Protein AF-A0A976CCM4-F1 (afdb_monomer_lite)

Structure (mmCIF, N/CA/C/O backbone):
data_AF-A0A976CCM4-F1
#
_entry.id   AF-A0A976CCM4-F1
#
loop_
_atom_site.group_PDB
_atom_site.id
_atom_site.type_symbol
_atom_site.label_atom_id
_atom_site.label_alt_id
_atom_site.label_comp_id
_atom_site.label_asym_id
_atom_site.label_entity_id
_atom_site.label_seq_id
_atom_site.pdbx_PDB_ins_code
_atom_site.Cartn_x
_atom_site.Cartn_y
_atom_site.Cartn_z
_atom_site.occupancy
_atom_site.B_iso_or_equiv
_atom_site.auth_seq_id
_atom_site.auth_comp_id
_atom_site.auth_asym_id
_atom_site.auth_atom_id
_atom_site.pdbx_PDB_model_num
ATOM 1 N N . ASP A 1 1 ? -11.980 -22.682 5.772 1.00 84.25 1 ASP A N 1
ATOM 2 C CA . ASP A 1 1 ? -13.024 -21.884 5.095 1.00 84.25 1 ASP A CA 1
ATOM 3 C C . ASP A 1 1 ? -14.310 -21.771 5.911 1.00 84.25 1 ASP A C 1
ATOM 5 O O . ASP A 1 1 ? -15.312 -22.407 5.600 1.00 84.25 1 ASP A O 1
ATOM 9 N N . LEU A 1 2 ? -14.301 -20.935 6.952 1.00 93.75 2 LEU A N 1
ATOM 10 C CA . LEU A 1 2 ? -15.493 -20.607 7.744 1.00 93.75 2 LEU A CA 1
ATOM 11 C C . LEU A 1 2 ? -16.381 -19.592 7.009 1.00 93.75 2 LEU A C 1
ATOM 13 O O . LEU A 1 2 ? -15.879 -18.595 6.488 1.00 93.75 2 LEU A O 1
ATOM 17 N N . LYS A 1 3 ? -17.699 -19.821 6.985 1.00 96.69 3 LYS A N 1
ATOM 18 C CA . LYS A 1 3 ? -18.694 -18.874 6.431 1.00 96.69 3 LYS A CA 1
ATOM 19 C C . LYS A 1 3 ? -19.309 -17.968 7.499 1.00 96.69 3 LYS A C 1
ATOM 21 O O . LYS A 1 3 ? -19.705 -16.844 7.188 1.00 96.69 3 LYS A O 1
ATOM 26 N N . GLU A 1 4 ? -19.338 -18.446 8.735 1.00 96.56 4 GLU A N 1
ATOM 27 C CA . GLU A 1 4 ? -19.825 -17.756 9.925 1.00 96.56 4 GLU A CA 1
ATOM 28 C C . GLU A 1 4 ? -19.025 -18.202 11.153 1.00 96.56 4 GLU A C 1
ATOM 30 O O . GLU A 1 4 ? -18.287 -19.189 11.092 1.00 96.56 4 GLU A O 1
ATOM 35 N N . LEU A 1 5 ? -19.135 -17.439 12.240 1.00 96.62 5 LEU A N 1
ATOM 36 C CA . LEU A 1 5 ? -18.522 -17.781 13.519 1.00 96.62 5 LEU A CA 1
ATOM 37 C C . LEU A 1 5 ? -19.539 -18.507 14.411 1.00 96.62 5 LEU A C 1
ATOM 39 O O . LEU A 1 5 ? -20.693 -18.077 14.447 1.00 96.62 5 LEU A O 1
ATOM 43 N N . PRO A 1 6 ? -19.126 -19.565 15.131 1.00 95.00 6 PRO A N 1
ATOM 44 C CA . PRO A 1 6 ? -20.007 -20.301 16.034 1.00 95.00 6 PRO A CA 1
ATOM 45 C C . PRO A 1 6 ? -20.478 -19.425 17.203 1.00 95.00 6 PRO A C 1
ATOM 47 O O . PRO A 1 6 ? -19.701 -18.630 17.743 1.00 95.00 6 PRO A O 1
ATOM 50 N N . ILE A 1 7 ? -21.744 -19.584 17.601 1.00 95.31 7 ILE A N 1
ATOM 51 C CA . ILE A 1 7 ? -22.381 -18.813 18.684 1.00 95.31 7 ILE A CA 1
ATOM 52 C C . ILE A 1 7 ? -21.709 -19.065 20.039 1.00 95.31 7 ILE A C 1
ATOM 54 O O . ILE A 1 7 ? -21.666 -18.196 20.901 1.00 95.31 7 ILE A O 1
ATOM 58 N N . GLU A 1 8 ? -21.087 -20.229 20.207 1.00 96.44 8 GLU A N 1
ATOM 59 C CA . GLU A 1 8 ? -20.404 -20.657 21.423 1.00 96.44 8 GLU A CA 1
ATOM 60 C C . GLU A 1 8 ? -19.253 -19.724 21.836 1.00 96.44 8 GLU A C 1
ATOM 62 O O . GLU A 1 8 ? -18.898 -19.694 23.015 1.00 96.44 8 GLU A O 1
ATOM 67 N N . ILE A 1 9 ? -18.709 -18.922 20.907 1.00 96.31 9 ILE A N 1
ATOM 68 C CA . ILE A 1 9 ? -17.685 -17.901 21.196 1.00 96.31 9 ILE A CA 1
ATOM 69 C C . ILE A 1 9 ? -18.203 -16.841 22.181 1.00 96.31 9 ILE A C 1
ATOM 71 O O . ILE A 1 9 ? -17.404 -16.259 22.913 1.00 96.31 9 ILE A O 1
ATOM 75 N N . GLU A 1 10 ? -19.518 -16.621 22.271 1.00 95.25 10 GLU A N 1
ATOM 76 C CA . GLU A 1 10 ? -20.131 -15.725 23.264 1.00 95.25 10 GLU A CA 1
ATOM 77 C C . GLU A 1 10 ? -19.729 -16.094 24.706 1.00 95.25 10 GLU A C 1
ATOM 79 O O . GLU A 1 10 ? -19.561 -15.223 25.557 1.00 95.25 10 GLU A O 1
ATOM 84 N N . LYS A 1 11 ? -19.466 -17.381 24.977 1.00 96.12 11 LYS A N 1
ATOM 85 C CA . LYS A 1 11 ? -19.045 -17.867 26.302 1.00 96.12 11 LYS A CA 1
ATOM 86 C C . LYS A 1 11 ? -17.583 -17.549 26.626 1.00 96.12 11 LYS A C 1
ATOM 88 O O . LYS A 1 11 ? -17.166 -17.661 27.780 1.00 96.12 11 LYS A O 1
ATOM 93 N N . CYS A 1 12 ? -16.781 -17.143 25.643 1.00 96.44 12 CYS A N 1
ATOM 94 C CA . CYS A 1 12 ? -15.372 -16.802 25.820 1.00 96.44 12 CYS A CA 1
ATOM 95 C C . CYS A 1 12 ? -15.205 -15.378 26.382 1.00 96.44 12 CYS A C 1
ATOM 97 O O . CYS A 1 12 ? -14.535 -14.542 25.786 1.00 96.44 12 CYS A O 1
ATOM 99 N N . VAL A 1 13 ? -15.778 -15.090 27.553 1.00 94.50 13 VAL A N 1
ATOM 100 C CA . VAL A 1 13 ? -15.831 -13.740 28.161 1.00 94.50 13 VAL A CA 1
ATOM 101 C C . VAL A 1 13 ? -14.459 -13.084 28.396 1.00 94.50 13 VAL A C 1
ATOM 103 O O . VAL A 1 13 ? -14.338 -11.859 28.445 1.00 94.50 13 VAL A O 1
ATOM 106 N N . ASN A 1 14 ? -13.399 -13.891 28.490 1.00 96.50 14 ASN A N 1
ATOM 107 C CA . ASN A 1 14 ? -12.013 -13.439 28.646 1.00 96.50 14 ASN A CA 1
ATOM 108 C C . ASN A 1 14 ? -11.255 -13.311 27.313 1.00 96.50 14 ASN A C 1
ATOM 110 O O . ASN A 1 14 ? -10.047 -13.080 27.319 1.00 96.50 14 ASN A O 1
ATOM 114 N N . LEU A 1 15 ? -11.925 -13.481 26.167 1.00 97.56 15 LEU A N 1
ATOM 115 C CA . LEU A 1 15 ? -11.293 -13.415 24.853 1.00 97.56 15 LEU A CA 1
ATOM 116 C C . LEU A 1 15 ? -10.720 -12.016 24.606 1.00 97.56 15 LEU A C 1
ATOM 118 O O . LEU A 1 15 ? -11.440 -11.022 24.600 1.00 97.56 15 LEU A O 1
ATOM 122 N N . GLN A 1 16 ? -9.410 -11.955 24.367 1.00 98.00 16 GLN A N 1
ATOM 123 C CA . GLN A 1 16 ? -8.703 -10.703 24.077 1.00 98.00 16 GLN A CA 1
ATOM 124 C C . GLN A 1 16 ? -8.331 -10.549 22.604 1.00 98.00 16 GLN A C 1
ATOM 126 O O . GLN A 1 16 ? -8.202 -9.427 22.110 1.00 98.00 16 GLN A O 1
ATOM 131 N N . LYS A 1 17 ? -8.133 -11.670 21.904 1.00 98.38 17 LYS A N 1
ATOM 132 C CA . LYS A 1 17 ? -7.697 -11.700 20.509 1.00 98.38 17 LYS A CA 1
ATOM 133 C C . LYS A 1 17 ? -8.613 -12.613 19.708 1.00 98.38 17 LYS A C 1
ATOM 135 O O . LYS A 1 17 ? -8.683 -13.805 19.991 1.00 98.38 17 LYS A O 1
ATOM 140 N N . LEU A 1 18 ? -9.279 -12.057 18.705 1.00 97.88 18 LEU A N 1
ATOM 141 C CA . LEU A 1 18 ? -10.048 -12.807 17.720 1.00 97.88 18 LEU A CA 1
ATOM 142 C C . LEU A 1 18 ? -9.277 -12.801 16.399 1.00 97.88 18 LEU A C 1
ATOM 144 O O . LEU A 1 18 ? -9.140 -11.755 15.770 1.00 97.88 18 LEU A O 1
ATOM 148 N N . ILE A 1 19 ? -8.769 -13.963 15.989 1.00 97.75 19 ILE A N 1
ATOM 149 C CA . ILE A 1 19 ? -8.008 -14.135 14.746 1.00 97.75 19 ILE A CA 1
ATOM 150 C C . ILE A 1 19 ? -8.787 -15.086 13.845 1.00 97.75 19 ILE A C 1
ATOM 152 O O . ILE A 1 19 ? -8.903 -16.273 14.137 1.00 97.75 19 ILE A O 1
ATOM 156 N N . VAL A 1 20 ? -9.341 -14.554 12.758 1.00 96.88 20 VAL A N 1
ATOM 157 C CA . VAL A 1 20 ? -10.199 -15.290 11.815 1.00 96.88 20 VAL A CA 1
ATOM 158 C C . VAL A 1 20 ? -9.804 -15.013 10.359 1.00 96.88 20 VAL A C 1
ATOM 160 O O . VAL A 1 20 ? -10.637 -15.090 9.447 1.00 96.88 20 VAL A O 1
ATOM 163 N N . TYR A 1 21 ? -8.528 -14.686 10.130 1.00 94.38 21 TYR A N 1
ATOM 164 C CA . TYR A 1 21 ? -7.995 -14.372 8.806 1.00 94.38 21 TYR A CA 1
ATOM 165 C C . TYR A 1 21 ? -8.156 -15.540 7.817 1.00 94.38 21 TYR A C 1
ATOM 167 O O . TYR A 1 21 ? -8.133 -16.709 8.199 1.00 94.38 21 TYR A O 1
ATOM 175 N N . GLY A 1 22 ? -8.301 -15.227 6.528 1.00 94.69 22 GLY A N 1
ATOM 176 C CA . GLY A 1 22 ? -8.294 -16.223 5.453 1.00 94.69 22 GLY A CA 1
ATOM 177 C C . GLY A 1 22 ? -9.527 -17.125 5.406 1.00 94.69 22 GLY A C 1
ATOM 178 O O . GLY A 1 22 ? -9.409 -18.296 5.057 1.00 94.69 22 GLY A O 1
ATOM 179 N N . ASN A 1 23 ? -10.700 -16.598 5.756 1.00 97.19 23 ASN A N 1
ATOM 180 C CA . ASN A 1 23 ? -11.965 -17.329 5.729 1.00 97.19 23 ASN A CA 1
ATOM 181 C C . ASN A 1 23 ? -12.940 -16.741 4.688 1.00 97.19 23 ASN A C 1
ATOM 183 O O . ASN A 1 23 ? -12.584 -15.936 3.829 1.00 97.19 23 ASN A O 1
ATOM 187 N N . GLN A 1 24 ? -14.196 -17.185 4.719 1.00 97.56 24 GLN A N 1
ATOM 188 C CA . GLN A 1 24 ? -15.264 -16.738 3.821 1.00 97.56 24 GLN A CA 1
ATOM 189 C C . GLN A 1 24 ? -16.341 -15.936 4.571 1.00 97.56 24 GLN A C 1
ATOM 191 O O . GLN A 1 24 ? -17.494 -15.883 4.131 1.00 97.56 24 GLN A O 1
ATOM 196 N N . LEU A 1 25 ? -15.979 -15.305 5.695 1.00 98.19 25 LEU A N 1
ATOM 197 C CA . LEU A 1 25 ? -16.914 -14.582 6.554 1.00 98.19 25 LEU A CA 1
ATOM 198 C C . LEU A 1 25 ? -17.513 -13.393 5.805 1.00 98.19 25 LEU A C 1
ATOM 200 O O . LEU A 1 25 ? -16.797 -12.522 5.307 1.00 98.19 25 LEU A O 1
ATOM 204 N N . LYS A 1 26 ? -18.845 -13.340 5.737 1.00 97.62 26 LYS A N 1
ATOM 205 C CA . LYS A 1 26 ? -19.580 -12.211 5.134 1.00 97.62 26 LYS A CA 1
ATOM 206 C C . LYS A 1 26 ? -19.967 -11.148 6.159 1.00 97.62 26 LYS A C 1
ATOM 208 O O . LYS A 1 26 ? -20.187 -9.997 5.778 1.00 97.62 26 LYS A O 1
ATOM 213 N N . LYS A 1 27 ? -20.071 -11.540 7.430 1.00 97.12 27 LYS A N 1
ATOM 214 C CA . LYS A 1 27 ? -20.382 -10.695 8.586 1.00 97.12 27 LYS A CA 1
ATOM 215 C C . LYS A 1 27 ? -19.684 -11.264 9.822 1.00 97.12 27 LYS A C 1
ATOM 217 O O . LYS A 1 27 ? -19.435 -12.467 9.877 1.00 97.12 27 LYS A O 1
ATOM 222 N N . LEU A 1 28 ? -19.413 -10.404 10.796 1.00 97.56 28 LEU A N 1
ATOM 223 C CA . LEU A 1 28 ? -19.155 -10.825 12.170 1.00 97.56 28 LEU A CA 1
ATOM 224 C C . LEU A 1 28 ? -20.478 -10.806 12.948 1.00 97.56 28 LEU A C 1
ATOM 226 O O . LEU A 1 28 ? -21.309 -9.938 12.663 1.00 97.56 28 LEU A O 1
ATOM 230 N N . PRO A 1 29 ? -20.700 -11.736 13.886 1.00 96.06 29 PRO A N 1
ATOM 231 C CA . PRO A 1 29 ? -21.893 -11.723 14.715 1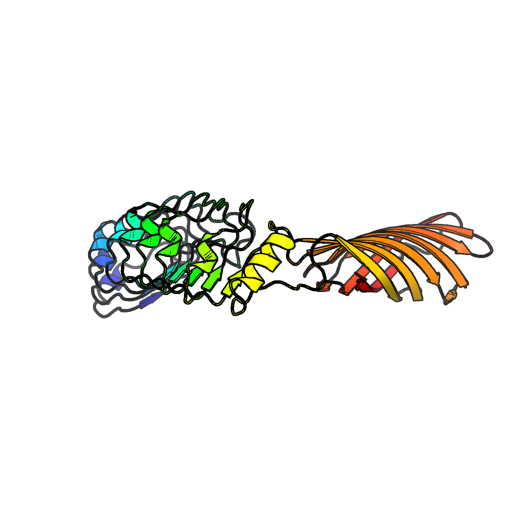.00 96.06 29 PRO A CA 1
ATOM 232 C C . PRO A 1 29 ? -21.834 -10.586 15.741 1.00 96.06 29 PRO A C 1
ATOM 234 O O . PRO A 1 29 ? -20.761 -10.199 16.210 1.00 96.06 29 PRO A O 1
ATOM 237 N N . ASP A 1 30 ? -22.995 -10.034 16.075 1.00 95.56 30 ASP A N 1
ATOM 238 C CA . ASP A 1 30 ? -23.124 -8.889 16.975 1.00 95.56 30 ASP A CA 1
ATOM 239 C C . ASP A 1 30 ? -22.810 -9.235 18.435 1.00 95.56 30 ASP A C 1
ATOM 241 O O . ASP A 1 30 ? -22.277 -8.372 19.129 1.00 95.56 30 ASP A O 1
ATOM 245 N N . PHE A 1 31 ? -23.011 -10.485 18.879 1.00 94.69 31 PHE A N 1
ATOM 246 C CA . PHE A 1 31 ? -22.667 -10.934 20.239 1.00 94.69 31 PHE A CA 1
ATOM 247 C C . PHE A 1 31 ? -21.202 -10.666 20.619 1.00 94.69 31 PHE A C 1
ATOM 249 O O . PHE A 1 31 ? -20.892 -10.500 21.797 1.00 94.69 31 PHE A O 1
ATOM 256 N N . LEU A 1 32 ? -20.289 -10.535 19.645 1.00 95.88 32 LEU A N 1
ATOM 257 C CA . LEU A 1 32 ? -18.895 -10.164 19.911 1.00 95.88 32 LEU A CA 1
ATOM 258 C C . LEU A 1 32 ? -18.774 -8.819 20.645 1.00 95.88 32 LEU A C 1
ATOM 260 O O . LEU A 1 32 ? -17.783 -8.604 21.337 1.00 95.88 32 LEU A O 1
ATOM 264 N N . CYS A 1 33 ? -19.782 -7.939 20.573 1.00 92.38 33 CYS A N 1
ATOM 265 C CA . CYS A 1 33 ? -19.815 -6.688 21.336 1.00 92.38 33 CYS A CA 1
ATOM 266 C C . CYS A 1 33 ? -19.901 -6.881 22.864 1.00 92.38 33 CYS A C 1
ATOM 268 O O . CYS A 1 33 ? -19.601 -5.947 23.620 1.00 92.38 33 CYS A O 1
ATOM 270 N N . GLN A 1 34 ? -20.311 -8.068 23.324 1.00 93.19 34 GLN A N 1
ATOM 271 C CA . GLN A 1 34 ? -20.355 -8.437 24.739 1.00 93.19 34 GLN A CA 1
ATOM 272 C C . GLN A 1 34 ? -18.979 -8.860 25.273 1.00 93.19 34 GLN A C 1
ATOM 274 O O . GLN A 1 34 ? -18.739 -8.789 26.477 1.00 93.19 34 GLN A O 1
ATOM 279 N N . LEU A 1 35 ? -18.043 -9.238 24.395 1.00 95.00 35 LEU A N 1
ATOM 280 C CA . LEU A 1 35 ? -16.689 -9.649 24.768 1.00 95.00 35 LEU A CA 1
ATOM 281 C C . LEU A 1 35 ? -15.815 -8.417 25.048 1.00 95.00 35 LEU A C 1
ATOM 283 O O . LEU A 1 35 ? -14.937 -8.049 24.268 1.00 95.00 35 LEU A O 1
ATOM 287 N N . LYS A 1 36 ? -16.066 -7.757 26.185 1.00 92.06 36 LYS A N 1
ATOM 288 C CA . LYS A 1 36 ? -15.450 -6.469 26.564 1.00 92.06 36 LYS A CA 1
ATOM 289 C C . LYS A 1 36 ? -13.924 -6.495 26.638 1.00 92.06 36 LYS A C 1
ATOM 291 O O . LYS A 1 36 ? -13.294 -5.454 26.498 1.00 92.06 36 LYS A O 1
ATOM 296 N N . ASN A 1 37 ? -13.327 -7.672 26.802 1.00 95.31 37 ASN A N 1
ATOM 297 C CA . ASN A 1 37 ? -11.879 -7.845 26.859 1.00 95.31 37 ASN A CA 1
ATOM 298 C C . ASN A 1 37 ? -11.190 -7.845 25.484 1.00 95.31 37 ASN A C 1
ATOM 300 O O . ASN A 1 37 ? -9.956 -7.871 25.443 1.00 95.31 37 ASN A O 1
ATOM 304 N N . LEU A 1 38 ? -11.940 -7.799 24.375 1.00 97.19 38 LEU A N 1
ATOM 305 C CA . LEU A 1 38 ? -11.373 -7.778 23.028 1.00 97.19 38 LEU A CA 1
ATOM 306 C C . LEU A 1 38 ? -10.496 -6.541 22.808 1.00 97.19 38 LEU A C 1
ATOM 308 O O . LEU A 1 38 ? -10.938 -5.398 22.896 1.00 97.19 38 LEU A O 1
ATOM 312 N N . ARG A 1 39 ? -9.235 -6.805 22.469 1.00 98.31 39 ARG A N 1
ATOM 313 C CA . ARG A 1 39 ? -8.196 -5.809 22.171 1.00 98.31 39 ARG A CA 1
ATOM 314 C C . ARG A 1 39 ? -7.692 -5.911 20.739 1.00 98.31 39 ARG A C 1
ATOM 316 O O . ARG A 1 39 ? -7.165 -4.935 20.212 1.00 98.31 39 ARG A O 1
ATOM 323 N N . PHE A 1 40 ? -7.849 -7.076 20.118 1.00 98.62 40 PHE A N 1
ATOM 324 C CA . PHE A 1 40 ? -7.299 -7.386 18.806 1.00 98.62 40 PHE A CA 1
ATOM 325 C C . PHE A 1 40 ? -8.318 -8.171 17.984 1.00 98.62 40 PHE A C 1
ATOM 327 O O . PHE A 1 40 ? -8.768 -9.237 18.412 1.00 98.62 40 PHE A O 1
ATOM 334 N N . ILE A 1 41 ? -8.654 -7.661 16.802 1.00 98.38 41 ILE A N 1
ATOM 335 C CA . ILE A 1 41 ? -9.500 -8.348 15.825 1.00 98.38 41 ILE A CA 1
ATOM 336 C C . ILE A 1 41 ? -8.758 -8.382 14.489 1.00 98.38 41 ILE A C 1
ATOM 338 O O . ILE A 1 41 ? -8.480 -7.337 13.905 1.00 98.38 41 ILE A O 1
ATOM 342 N N . ASP A 1 42 ? -8.472 -9.583 13.994 1.00 98.44 42 ASP A N 1
ATOM 343 C CA . ASP A 1 42 ? -7.921 -9.811 12.659 1.00 98.44 42 ASP A CA 1
ATOM 344 C C . ASP A 1 42 ? -8.918 -10.603 11.810 1.00 98.44 42 ASP A C 1
ATOM 346 O O . ASP A 1 42 ? -9.229 -11.768 12.071 1.00 98.44 42 ASP A O 1
ATOM 350 N N . THR A 1 43 ? -9.424 -9.927 10.783 1.00 97.69 43 THR A N 1
ATOM 351 C CA . THR A 1 43 ? -10.365 -10.446 9.789 1.00 97.69 43 THR A CA 1
ATOM 352 C C . THR A 1 43 ? -9.798 -10.370 8.377 1.00 97.69 43 THR A C 1
ATOM 354 O O . THR A 1 43 ? -10.559 -10.421 7.403 1.00 97.69 43 THR A O 1
ATOM 357 N N . TYR A 1 44 ? -8.476 -10.248 8.244 1.00 95.88 44 TYR A N 1
ATOM 358 C CA . TYR A 1 44 ? -7.809 -10.143 6.958 1.00 95.88 44 TYR A CA 1
ATOM 359 C C . TYR A 1 44 ? -8.256 -11.255 5.998 1.00 95.88 44 TYR A C 1
ATOM 361 O O . TYR A 1 44 ? -8.416 -12.410 6.393 1.00 95.88 44 TYR A O 1
ATOM 369 N N . ASN A 1 45 ? -8.439 -10.929 4.717 1.00 94.25 45 ASN A N 1
ATOM 370 C CA . ASN A 1 45 ? -8.782 -11.897 3.672 1.00 94.25 45 ASN A CA 1
ATOM 371 C C . ASN A 1 45 ? -10.096 -12.655 3.958 1.00 94.25 45 ASN A C 1
ATOM 373 O O . ASN A 1 45 ? -10.109 -13.876 4.105 1.00 94.25 45 ASN A O 1
ATOM 377 N N . ASN A 1 46 ? -11.194 -11.900 4.040 1.00 96.81 46 ASN A N 1
ATOM 378 C CA . ASN A 1 46 ? -12.565 -12.393 4.196 1.00 96.81 46 ASN A CA 1
ATOM 379 C C . ASN A 1 46 ? -13.502 -11.709 3.170 1.00 96.81 46 ASN A C 1
ATOM 381 O O . ASN A 1 46 ? -13.069 -11.180 2.144 1.00 96.81 46 ASN A O 1
ATOM 385 N N . GLN A 1 47 ? -14.820 -11.749 3.384 1.00 97.19 47 GLN A N 1
ATOM 386 C CA . GLN A 1 47 ? -15.827 -11.157 2.494 1.00 97.19 47 GLN A CA 1
ATOM 387 C C . GLN A 1 47 ? -16.679 -10.083 3.191 1.00 97.19 47 GLN A C 1
ATOM 389 O O . GLN A 1 47 ? -17.797 -9.801 2.741 1.00 97.19 47 GLN A O 1
ATOM 394 N N . LEU A 1 48 ? -16.161 -9.482 4.267 1.00 98.06 48 LEU A N 1
ATOM 395 C CA . LEU A 1 48 ? -16.870 -8.499 5.082 1.00 98.06 48 LEU A CA 1
ATOM 396 C C . LEU A 1 48 ? -17.184 -7.240 4.271 1.00 98.06 48 LEU A C 1
ATOM 398 O O . LEU A 1 48 ? -16.356 -6.733 3.513 1.00 98.06 48 LEU A O 1
ATOM 402 N N . LYS A 1 49 ? -18.404 -6.729 4.433 1.00 97.69 49 LYS A N 1
ATOM 403 C CA . LYS A 1 49 ? -18.849 -5.460 3.831 1.00 97.69 49 LYS A CA 1
ATOM 404 C C . LYS A 1 49 ? -19.052 -4.355 4.861 1.00 97.69 49 LYS A C 1
ATOM 406 O O . LYS A 1 49 ? -19.073 -3.192 4.469 1.00 97.69 49 LYS A O 1
ATOM 411 N N . ASP A 1 50 ? -19.228 -4.737 6.122 1.00 97.69 50 ASP A N 1
ATOM 412 C CA . ASP A 1 50 ? -19.504 -3.852 7.246 1.00 97.69 50 ASP A CA 1
ATOM 413 C C . ASP A 1 50 ? -19.148 -4.554 8.572 1.00 97.69 50 ASP A C 1
ATOM 415 O O . ASP A 1 50 ? -18.822 -5.747 8.569 1.00 97.69 50 ASP A O 1
ATOM 419 N N . LEU A 1 51 ? -19.254 -3.825 9.682 1.00 97.38 51 LEU A N 1
ATOM 420 C CA . LEU A 1 51 ? -19.238 -4.349 11.049 1.00 97.38 51 LEU A CA 1
ATOM 421 C C . LEU A 1 51 ? -20.612 -4.139 11.716 1.00 97.38 51 LEU A C 1
ATOM 423 O O . LEU A 1 51 ? -21.331 -3.212 11.341 1.00 97.38 51 LEU A O 1
ATOM 427 N N . PRO A 1 52 ? -21.003 -4.966 12.704 1.00 95.12 52 PRO A N 1
ATOM 428 C CA . PRO A 1 52 ? -22.221 -4.730 13.477 1.00 95.12 52 PRO A CA 1
ATOM 429 C C . PRO A 1 52 ? -22.170 -3.380 14.199 1.00 95.12 52 PRO A C 1
ATOM 431 O O . PRO A 1 52 ? -21.150 -3.034 14.794 1.00 95.12 52 PRO A O 1
ATOM 434 N N . VAL A 1 53 ? -23.276 -2.631 14.197 1.00 93.00 53 VAL A N 1
ATOM 435 C CA . VAL A 1 53 ? -23.343 -1.304 14.841 1.00 93.00 53 VAL A CA 1
ATOM 436 C C . VAL A 1 53 ? -23.043 -1.374 16.342 1.00 93.00 53 VAL A C 1
ATOM 438 O O . VAL A 1 53 ? -22.426 -0.470 16.895 1.00 93.00 53 VAL A O 1
ATOM 441 N N . GLN A 1 54 ? -23.384 -2.495 16.981 1.00 93.81 54 GLN A N 1
ATOM 442 C CA . GLN A 1 54 ? -23.156 -2.774 18.397 1.00 93.81 54 GLN A CA 1
ATOM 443 C C . GLN A 1 54 ? -21.668 -2.814 18.773 1.00 93.81 54 GLN A C 1
ATOM 445 O O . GLN A 1 54 ? -21.330 -2.711 19.955 1.00 93.81 54 GLN A O 1
ATOM 450 N N . PHE A 1 55 ? -20.760 -2.946 17.796 1.00 94.25 55 PHE A N 1
ATOM 451 C CA . PHE A 1 55 ? -19.324 -2.939 18.065 1.00 94.25 55 PHE A CA 1
ATOM 452 C C . PHE A 1 55 ? -18.855 -1.607 18.647 1.00 94.25 55 PHE A C 1
ATOM 454 O O . PHE A 1 55 ? -17.814 -1.603 19.288 1.00 94.25 55 PHE A O 1
ATOM 461 N N . SER A 1 56 ? -19.627 -0.516 18.548 1.00 85.12 56 SER A N 1
ATOM 462 C CA . SER A 1 56 ? -19.296 0.780 19.166 1.00 85.12 56 SER A CA 1
ATOM 463 C C . SER A 1 56 ? -18.943 0.668 20.654 1.00 85.12 56 SER A C 1
ATOM 465 O O . SER A 1 56 ? -18.232 1.517 21.176 1.00 85.12 56 SER A O 1
ATOM 467 N N . ASN A 1 57 ? -19.406 -0.397 21.316 1.00 81.31 57 ASN A N 1
ATOM 468 C CA . ASN A 1 57 ? -19.196 -0.678 22.733 1.00 81.31 57 ASN A CA 1
ATOM 469 C C . ASN A 1 57 ? -17.903 -1.469 23.043 1.00 81.31 57 ASN A C 1
ATOM 471 O O . ASN A 1 57 ? -17.726 -1.905 24.184 1.00 81.31 57 ASN A O 1
ATOM 475 N N . LEU A 1 58 ? -17.039 -1.736 22.054 1.00 92.38 58 LEU A N 1
ATOM 476 C CA . LEU A 1 58 ? -15.730 -2.382 22.233 1.00 92.38 58 LEU A CA 1
ATOM 477 C C . LEU A 1 58 ? -14.658 -1.342 22.582 1.00 92.38 58 LEU A C 1
ATOM 479 O O . LEU A 1 58 ? -13.754 -1.044 21.803 1.00 92.38 58 LEU A O 1
ATOM 483 N N . GLU A 1 59 ? -14.767 -0.782 23.781 1.00 88.31 59 GLU A N 1
ATOM 484 C CA . GLU A 1 59 ? -13.941 0.345 24.229 1.00 88.31 59 GLU A CA 1
ATOM 485 C C . GLU A 1 59 ? -12.450 0.004 24.355 1.00 88.31 59 GLU A C 1
ATOM 487 O O . GLU A 1 59 ? -11.604 0.889 24.247 1.00 88.31 59 GLU A O 1
ATOM 492 N N . HIS A 1 60 ? -12.103 -1.270 24.551 1.00 95.12 60 HIS A N 1
ATOM 493 C CA . HIS A 1 60 ? -10.722 -1.723 24.731 1.00 95.12 60 HIS A CA 1
ATOM 494 C C . HIS A 1 60 ? -10.027 -2.157 23.435 1.00 95.12 60 HIS A C 1
ATOM 496 O O . HIS A 1 60 ? -8.875 -2.593 23.492 1.00 95.12 60 HIS A O 1
ATOM 502 N N . LEU A 1 61 ? -10.685 -2.034 22.277 1.00 97.94 61 LEU A N 1
ATOM 503 C CA . LEU A 1 61 ? -10.099 -2.438 21.004 1.00 97.94 61 LEU A CA 1
ATOM 504 C C . LEU A 1 61 ? -8.911 -1.533 20.642 1.00 97.94 61 LEU A C 1
ATOM 506 O O . LEU A 1 61 ? -9.052 -0.315 20.541 1.00 97.94 61 LEU A O 1
ATOM 510 N N . LEU A 1 62 ? -7.743 -2.145 20.440 1.00 98.56 62 LEU A N 1
ATOM 511 C CA . LEU A 1 62 ? -6.488 -1.470 20.090 1.00 98.56 62 LEU A CA 1
ATOM 512 C C . LEU A 1 62 ? -6.104 -1.720 18.629 1.00 98.56 62 LEU A C 1
ATOM 514 O O . LEU A 1 62 ? -5.552 -0.842 17.973 1.00 98.56 62 LEU A O 1
ATOM 518 N N . TYR A 1 63 ? -6.410 -2.909 18.116 1.00 98.75 63 TYR A N 1
ATOM 519 C CA . TYR A 1 63 ? -5.993 -3.356 16.794 1.00 98.75 63 TYR A CA 1
ATOM 520 C C . TYR A 1 63 ? -7.170 -3.926 16.007 1.00 98.75 63 TYR A C 1
ATOM 522 O O . TYR A 1 63 ? -7.885 -4.807 16.499 1.00 98.75 63 TYR A O 1
ATOM 530 N N . LEU A 1 64 ? -7.325 -3.458 14.768 1.00 98.62 64 LEU A N 1
ATOM 531 C CA . LEU A 1 64 ? -8.322 -3.947 13.826 1.00 98.62 64 LEU A CA 1
ATOM 532 C C . LEU A 1 64 ? -7.721 -4.112 12.424 1.00 98.62 64 LEU A C 1
ATOM 534 O O . LEU A 1 64 ? -7.429 -3.120 11.752 1.00 98.62 64 LEU A O 1
ATOM 538 N N . ASP A 1 65 ? -7.619 -5.359 11.959 1.00 98.38 65 ASP A N 1
ATOM 539 C CA . ASP A 1 65 ? -7.324 -5.679 10.558 1.00 98.38 65 ASP A CA 1
ATOM 540 C C . ASP A 1 65 ? -8.594 -6.144 9.832 1.00 98.38 65 ASP A C 1
ATOM 542 O O . ASP A 1 65 ? -9.196 -7.172 10.153 1.00 98.38 65 ASP A O 1
ATOM 546 N N . MET A 1 66 ? -9.014 -5.354 8.843 1.00 97.44 66 MET A N 1
ATOM 547 C CA . MET A 1 66 ? -10.075 -5.666 7.882 1.00 97.44 66 MET A CA 1
ATOM 548 C C . MET A 1 66 ? -9.561 -5.602 6.438 1.00 97.44 66 MET A C 1
ATOM 550 O O . MET A 1 66 ? -10.321 -5.362 5.491 1.00 97.44 66 MET A O 1
ATOM 554 N N . GLY A 1 67 ? -8.263 -5.802 6.239 1.00 95.75 67 GLY A N 1
ATOM 555 C CA . GLY A 1 67 ? -7.620 -5.841 4.940 1.00 95.75 67 GLY A CA 1
ATOM 556 C C . GLY A 1 67 ? -8.174 -6.959 4.056 1.00 95.75 67 GLY A C 1
ATOM 557 O O . GLY A 1 67 ? -8.648 -7.990 4.530 1.00 95.75 67 GLY A O 1
ATOM 558 N N . ASN A 1 68 ? -8.132 -6.747 2.743 1.00 94.06 68 ASN A N 1
ATOM 559 C CA . ASN A 1 68 ? -8.616 -7.675 1.722 1.00 94.06 68 ASN A CA 1
ATOM 560 C C . ASN A 1 68 ? -10.029 -8.221 2.007 1.00 94.06 68 ASN A C 1
ATOM 562 O O . ASN A 1 68 ? -10.260 -9.427 2.068 1.00 94.06 68 ASN A O 1
ATOM 566 N N . ASN A 1 69 ? -10.969 -7.304 2.214 1.00 95.88 69 ASN A N 1
ATOM 567 C CA . ASN A 1 69 ? -12.391 -7.581 2.371 1.00 95.88 69 ASN A CA 1
ATOM 568 C C . ASN A 1 69 ? -13.179 -6.904 1.227 1.00 95.88 69 ASN A C 1
ATOM 570 O O . ASN A 1 69 ? -12.653 -6.625 0.146 1.00 95.88 69 ASN A O 1
ATOM 574 N N . ARG A 1 70 ? -14.479 -6.664 1.415 1.00 95.94 70 ARG A N 1
ATOM 575 C CA . ARG A 1 70 ? -15.380 -6.065 0.417 1.00 95.94 70 ARG A CA 1
ATOM 576 C C . ARG A 1 70 ? -15.924 -4.705 0.876 1.00 95.94 70 ARG A C 1
ATOM 578 O O . ARG A 1 70 ? -17.019 -4.315 0.458 1.00 95.94 70 ARG A O 1
ATOM 585 N N . LEU A 1 71 ? -15.167 -3.978 1.705 1.00 96.56 71 LEU A N 1
ATOM 586 C CA . LEU A 1 71 ? -15.548 -2.669 2.243 1.00 96.56 71 LEU A CA 1
ATOM 587 C C . LEU A 1 71 ? -15.598 -1.612 1.131 1.00 96.56 71 LEU A C 1
ATOM 589 O O . LEU A 1 71 ? -14.583 -1.239 0.547 1.00 96.56 71 LEU A O 1
ATOM 593 N N . LYS A 1 72 ? -16.797 -1.104 0.830 1.00 95.56 72 LYS A N 1
ATOM 594 C CA . LYS A 1 72 ? -16.984 0.013 -0.121 1.00 95.56 72 LYS A CA 1
ATOM 595 C C . LYS A 1 72 ? -16.810 1.385 0.542 1.00 95.56 72 LYS A C 1
ATOM 597 O O . LYS A 1 72 ? -16.489 2.356 -0.144 1.00 95.56 72 LYS A O 1
ATOM 602 N N . LYS A 1 73 ? -17.030 1.442 1.856 1.00 96.62 73 LYS A N 1
ATOM 603 C CA . LYS A 1 73 ? -16.800 2.572 2.762 1.00 96.62 73 LYS A CA 1
ATOM 604 C C . LYS A 1 73 ? -16.233 2.031 4.077 1.00 96.62 73 LYS A C 1
ATOM 606 O O . LYS A 1 73 ? -16.369 0.836 4.336 1.00 96.62 73 LYS A O 1
ATOM 611 N N . ILE A 1 74 ? -15.616 2.893 4.877 1.00 97.31 74 ILE A N 1
ATOM 612 C CA . ILE A 1 74 ? -15.223 2.555 6.248 1.00 97.31 74 ILE A CA 1
ATOM 613 C C . ILE A 1 74 ? -16.515 2.491 7.087 1.00 97.31 74 ILE A C 1
ATOM 615 O O . ILE A 1 74 ? -17.287 3.450 7.036 1.00 97.31 74 ILE A O 1
ATOM 619 N N . PRO A 1 75 ? -16.801 1.381 7.789 1.00 96.88 75 PRO A N 1
ATOM 620 C CA . PRO A 1 75 ? -17.922 1.287 8.725 1.00 96.88 75 PRO A CA 1
ATOM 621 C C . PRO A 1 75 ? -17.916 2.412 9.763 1.00 96.88 75 PRO A C 1
ATOM 623 O O . PRO A 1 75 ? -16.895 2.627 10.414 1.00 96.88 75 PRO A O 1
ATOM 626 N N . ASP A 1 76 ? -19.053 3.086 9.968 1.00 95.81 76 ASP A N 1
ATOM 627 C CA . ASP A 1 76 ? -19.149 4.221 10.904 1.00 95.81 76 ASP A CA 1
ATOM 628 C C . ASP A 1 76 ? -18.752 3.838 12.339 1.00 95.81 76 ASP A C 1
ATOM 630 O O . ASP A 1 76 ? -18.177 4.639 13.072 1.00 95.81 76 ASP A O 1
ATOM 634 N N . VAL A 1 77 ? -18.997 2.581 12.717 1.00 96.25 77 VAL A N 1
ATOM 635 C CA . VAL A 1 77 ? -18.649 2.043 14.034 1.00 96.25 77 VAL A CA 1
ATOM 636 C C . VAL A 1 77 ? -17.146 2.091 14.330 1.00 96.25 77 VAL A C 1
ATOM 638 O O . VAL A 1 77 ? -16.765 2.224 15.490 1.00 96.25 77 VAL A O 1
ATOM 641 N N . ILE A 1 78 ? -16.286 2.061 13.300 1.00 97.38 78 ILE A N 1
ATOM 642 C CA . ILE A 1 78 ? -14.830 2.112 13.483 1.00 97.38 78 ILE A CA 1
ATOM 643 C C . ILE A 1 78 ? -14.409 3.422 14.148 1.00 97.38 78 ILE A C 1
ATOM 645 O O . ILE A 1 78 ? -13.549 3.404 15.023 1.00 97.38 78 ILE A O 1
ATOM 649 N N . PHE A 1 79 ? -15.051 4.543 13.807 1.00 95.44 79 PHE A N 1
ATOM 650 C CA . PHE A 1 79 ? -14.746 5.865 14.376 1.00 95.44 79 PHE A CA 1
ATOM 651 C C . PHE A 1 79 ? -15.118 5.977 15.870 1.00 95.44 79 PHE A C 1
ATOM 653 O O . PHE A 1 79 ? -14.630 6.853 16.594 1.00 95.44 79 PHE A O 1
ATOM 660 N N . GLY A 1 80 ? -15.938 5.042 16.362 1.00 93.50 80 GLY A N 1
ATOM 661 C CA . GLY A 1 80 ? -16.268 4.882 17.775 1.00 93.50 80 GLY A CA 1
ATOM 662 C C . GLY A 1 80 ? -15.153 4.253 18.617 1.00 93.50 80 GLY A C 1
ATOM 663 O O . GLY A 1 80 ? -15.150 4.443 19.830 1.00 93.50 80 GLY A O 1
ATOM 664 N N . PHE A 1 81 ? -14.176 3.560 18.018 1.00 95.62 81 PHE A N 1
ATOM 665 C CA . PHE A 1 81 ? -13.099 2.886 18.753 1.00 95.62 81 PHE A CA 1
ATOM 666 C C . PHE A 1 81 ? -12.052 3.878 19.287 1.00 95.62 81 PHE A C 1
ATOM 668 O O . PHE A 1 81 ? -10.971 4.048 18.725 1.00 95.62 81 PHE A O 1
ATOM 675 N N . LYS A 1 82 ? -12.355 4.540 20.410 1.00 92.06 82 LYS A N 1
ATOM 676 C CA . LYS A 1 82 ? -11.534 5.636 20.965 1.00 92.06 82 LYS A CA 1
ATOM 677 C C . LYS A 1 82 ? -10.123 5.227 21.412 1.00 92.06 82 LYS A C 1
ATOM 679 O O . LYS A 1 82 ? -9.269 6.097 21.574 1.00 92.06 82 LYS A O 1
ATOM 684 N N . ASN A 1 83 ? -9.867 3.930 21.594 1.00 96.94 83 ASN A N 1
ATOM 685 C CA . ASN A 1 83 ? -8.551 3.393 21.950 1.00 96.94 83 ASN A CA 1
ATOM 686 C C . ASN A 1 83 ? -7.804 2.723 20.788 1.00 96.94 83 ASN A C 1
ATOM 688 O O . ASN A 1 83 ? -6.716 2.194 21.009 1.00 96.94 83 ASN A O 1
ATOM 692 N N . LEU A 1 84 ? -8.344 2.766 19.566 1.00 98.25 84 LEU A N 1
ATOM 693 C CA . LEU A 1 84 ? -7.728 2.114 18.418 1.00 98.25 84 LEU A CA 1
ATOM 694 C C . LEU A 1 84 ? -6.388 2.773 18.071 1.00 98.25 84 LEU A C 1
ATOM 696 O O . LEU A 1 84 ? -6.327 3.975 17.817 1.00 98.25 84 LEU A O 1
ATOM 700 N N . THR A 1 85 ? -5.331 1.966 18.039 1.00 98.75 85 THR A N 1
ATOM 701 C CA . THR A 1 85 ? -3.971 2.382 17.682 1.00 98.75 85 THR A CA 1
ATOM 702 C C . THR A 1 85 ? -3.569 1.886 16.295 1.00 98.75 85 THR A C 1
ATOM 704 O O . THR A 1 85 ? -2.803 2.563 15.619 1.00 98.75 85 THR A O 1
ATOM 707 N N . HIS A 1 86 ? -4.123 0.762 15.829 1.00 98.81 86 HIS A N 1
ATOM 708 C CA . HIS A 1 86 ? -3.796 0.174 14.526 1.00 98.81 86 HIS A CA 1
ATOM 709 C C . HIS A 1 86 ? -5.070 -0.116 13.732 1.00 98.81 86 HIS A C 1
ATOM 711 O O . HIS A 1 86 ? -5.939 -0.865 14.191 1.00 98.81 86 HIS A O 1
ATOM 717 N N . LEU A 1 87 ? -5.170 0.459 12.531 1.00 98.75 87 LEU A N 1
ATOM 718 C CA . LEU A 1 87 ? -6.308 0.267 11.632 1.00 98.75 87 LEU A CA 1
ATOM 719 C C . LEU A 1 87 ? -5.844 -0.108 10.230 1.00 98.75 87 LEU A C 1
ATOM 721 O O . LEU A 1 87 ? -5.311 0.721 9.483 1.00 98.75 87 LEU A O 1
ATOM 725 N N . PHE A 1 88 ? -6.098 -1.356 9.846 1.00 98.12 88 PHE A N 1
ATOM 726 C CA . PHE A 1 88 ? -5.693 -1.879 8.550 1.00 98.12 88 PHE A CA 1
ATOM 727 C C . PHE A 1 88 ? -6.910 -2.145 7.657 1.00 98.12 88 PHE A C 1
ATOM 729 O O . PHE A 1 88 ? -7.805 -2.924 7.971 1.00 98.12 88 PHE A O 1
ATOM 736 N N . LEU A 1 89 ? -6.943 -1.462 6.515 1.00 97.38 89 LEU A N 1
ATOM 737 C CA . LEU A 1 89 ? -8.041 -1.443 5.542 1.00 97.38 89 LEU A CA 1
ATOM 738 C C . LEU A 1 89 ? -7.552 -1.693 4.108 1.00 97.38 89 LEU A C 1
ATOM 740 O O . LEU A 1 89 ? -8.302 -1.506 3.141 1.00 97.38 89 LEU A O 1
ATOM 744 N N . TYR A 1 90 ? -6.287 -2.077 3.945 1.00 93.19 90 TYR A N 1
ATOM 745 C CA . TYR A 1 90 ? -5.649 -2.266 2.648 1.00 93.19 90 TYR A CA 1
ATOM 746 C C . TYR A 1 90 ? -6.388 -3.308 1.801 1.00 93.19 90 TYR A C 1
ATOM 748 O O . TYR A 1 90 ? -6.975 -4.253 2.315 1.00 93.19 90 TYR A O 1
ATOM 756 N N . GLY A 1 91 ? -6.384 -3.155 0.478 1.00 92.00 91 GLY A N 1
ATOM 757 C CA . GLY A 1 91 ? -6.964 -4.176 -0.400 1.00 92.00 91 GLY A CA 1
ATOM 758 C C . GLY A 1 91 ? -8.493 -4.269 -0.420 1.00 92.00 91 GLY A C 1
ATOM 759 O O . GLY A 1 91 ? -9.032 -5.268 -0.881 1.00 92.00 91 GLY A O 1
ATOM 760 N N . ASN A 1 92 ? -9.198 -3.244 0.048 1.00 94.88 92 ASN A N 1
ATOM 761 C CA . ASN A 1 92 ? -10.648 -3.128 -0.102 1.00 94.88 92 ASN A CA 1
ATOM 762 C C . ASN A 1 92 ? -11.016 -2.328 -1.371 1.00 94.88 92 ASN A C 1
ATOM 764 O O . ASN A 1 92 ? -10.145 -1.765 -2.033 1.00 94.88 92 ASN A O 1
ATOM 768 N N . PRO A 1 93 ? -12.295 -2.261 -1.774 1.00 94.19 93 PRO A N 1
ATOM 769 C CA . PRO A 1 93 ? -12.753 -1.359 -2.833 1.00 94.19 93 PRO A CA 1
ATOM 770 C C . PRO A 1 93 ? -13.112 0.056 -2.322 1.00 94.19 93 PRO A C 1
ATOM 772 O O . PRO A 1 93 ? -14.067 0.659 -2.827 1.00 94.19 93 PRO A O 1
ATOM 775 N N . LEU A 1 94 ? -12.370 0.613 -1.351 1.00 95.62 94 LEU A N 1
ATOM 776 C CA . LEU A 1 94 ? -12.641 1.957 -0.820 1.00 95.62 94 LEU A CA 1
ATOM 777 C C . LEU A 1 94 ? -12.377 3.025 -1.884 1.00 95.62 94 LEU A C 1
ATOM 779 O O . LEU A 1 94 ? -11.376 2.983 -2.601 1.00 95.62 94 LEU A O 1
ATOM 783 N N . LYS A 1 95 ? -13.272 4.011 -1.983 1.00 93.81 95 LYS A N 1
ATOM 784 C CA . LYS A 1 95 ? -13.125 5.145 -2.915 1.00 93.81 95 LYS A CA 1
ATOM 785 C C . LYS A 1 95 ? -12.616 6.417 -2.246 1.00 93.81 95 LYS A C 1
ATOM 787 O O . LYS A 1 95 ? -11.973 7.211 -2.922 1.00 93.81 95 LYS A O 1
ATOM 792 N N . ASN A 1 96 ? -12.906 6.595 -0.961 1.00 93.81 96 ASN A N 1
ATOM 793 C CA . ASN A 1 96 ? -12.552 7.758 -0.152 1.00 93.81 96 ASN A CA 1
ATOM 794 C C . ASN A 1 96 ? -12.302 7.300 1.295 1.00 93.81 96 ASN A C 1
ATOM 796 O O . ASN A 1 96 ? -12.760 6.220 1.678 1.00 93.81 96 ASN A O 1
ATOM 800 N N . ILE A 1 97 ? -11.627 8.136 2.081 1.00 96.44 97 ILE A N 1
ATOM 801 C CA . ILE A 1 97 ? -11.617 8.059 3.547 1.00 96.44 97 ILE A CA 1
ATOM 802 C C . ILE A 1 97 ? -12.567 9.145 4.059 1.00 96.44 97 ILE A C 1
ATOM 804 O O . ILE A 1 97 ? -12.563 10.251 3.522 1.00 96.44 97 ILE A O 1
ATOM 808 N N . ASP A 1 98 ? -13.407 8.800 5.032 1.00 96.19 98 ASP A N 1
ATOM 809 C CA . ASP A 1 98 ? -14.386 9.713 5.630 1.00 96.19 98 ASP A CA 1
ATOM 810 C C . ASP A 1 98 ? -13.705 10.751 6.541 1.00 96.19 98 ASP A C 1
ATOM 812 O O . ASP A 1 98 ? -12.690 10.445 7.169 1.00 96.19 98 ASP A O 1
ATOM 816 N N . GLU A 1 99 ? -14.277 11.953 6.658 1.00 97.81 99 GLU A N 1
ATOM 817 C CA . GLU A 1 99 ? -13.804 12.993 7.585 1.00 97.81 99 GLU A CA 1
ATOM 818 C C . GLU A 1 99 ? -13.828 12.511 9.047 1.00 97.81 99 GLU A C 1
ATOM 820 O O . GLU A 1 99 ? -13.014 12.953 9.855 1.00 97.81 99 GLU A O 1
ATOM 825 N N . LYS A 1 100 ? -14.664 11.533 9.403 1.00 97.94 100 LYS A N 1
ATOM 826 C CA . LYS A 1 100 ? -14.656 10.937 10.748 1.00 97.94 100 LYS A CA 1
ATOM 827 C C . LYS A 1 100 ? -13.365 10.199 11.109 1.00 97.94 100 LYS A C 1
ATOM 829 O O . LYS A 1 100 ? -13.164 9.886 12.280 1.00 97.94 100 LYS A O 1
ATOM 834 N N . ILE A 1 101 ? -12.447 9.950 10.163 1.00 98.25 101 ILE A N 1
ATOM 835 C CA . ILE A 1 101 ? -11.147 9.336 10.485 1.00 98.25 101 ILE A CA 1
ATOM 836 C C . ILE A 1 101 ? -10.405 10.124 11.573 1.00 98.25 101 ILE A C 1
ATOM 838 O O . ILE A 1 101 ? -9.790 9.515 12.442 1.00 98.25 101 ILE A O 1
ATOM 842 N N . GLY A 1 102 ? -10.547 11.455 11.590 1.00 97.69 102 GLY A N 1
ATOM 843 C CA . GLY A 1 102 ? -9.943 12.326 12.598 1.00 97.69 102 GLY A CA 1
ATOM 844 C C . GLY A 1 102 ? -10.428 12.082 14.031 1.00 97.69 102 GLY A C 1
ATOM 845 O O . GLY A 1 102 ? -9.803 12.582 14.963 1.00 97.69 102 GLY A O 1
ATOM 846 N N . GLU A 1 103 ? -11.498 11.310 14.250 1.00 97.31 103 GLU A N 1
ATOM 847 C CA . GLU A 1 103 ? -11.964 10.919 15.587 1.00 97.31 103 GLU A CA 1
ATOM 848 C C . GLU A 1 103 ? -11.056 9.888 16.277 1.00 97.31 103 GLU A C 1
ATOM 850 O O . GLU A 1 103 ? -11.096 9.763 17.504 1.00 97.31 103 GLU A O 1
ATOM 855 N N . LEU A 1 104 ? -10.220 9.167 15.522 1.00 97.62 104 LEU A N 1
ATOM 856 C CA . LEU A 1 104 ? -9.322 8.129 16.037 1.00 97.62 104 LEU A CA 1
ATOM 857 C C . LEU A 1 104 ? -8.045 8.738 16.637 1.00 97.62 104 LEU A C 1
ATOM 859 O O . LEU A 1 104 ? -6.941 8.541 16.142 1.00 97.62 104 LEU A O 1
ATOM 863 N N . LYS A 1 105 ? -8.189 9.504 17.724 1.00 97.38 105 LYS A N 1
ATOM 864 C CA . LYS A 1 105 ? -7.111 10.331 18.307 1.00 97.38 105 LYS A CA 1
ATOM 865 C C . LYS A 1 105 ? -5.871 9.561 18.772 1.00 97.38 105 LYS A C 1
ATOM 867 O O . LYS A 1 105 ? -4.819 10.172 18.914 1.00 97.38 105 LYS A O 1
ATOM 872 N N . LYS A 1 106 ? -5.990 8.253 19.017 1.00 98.38 106 LYS A N 1
ATOM 873 C CA . LYS A 1 106 ? -4.880 7.381 19.435 1.00 98.38 106 LYS A CA 1
ATOM 874 C C . LYS A 1 106 ? -4.277 6.562 18.291 1.00 98.38 106 LYS A C 1
ATOM 876 O O . LYS A 1 106 ? -3.422 5.724 18.554 1.00 98.38 106 LYS A O 1
ATOM 881 N N . LEU A 1 107 ? -4.721 6.773 17.050 1.00 98.75 107 LEU A N 1
ATOM 882 C CA . LEU A 1 107 ? -4.255 5.983 15.919 1.00 98.75 107 LEU A CA 1
ATOM 883 C C . LEU A 1 107 ? -2.773 6.258 15.653 1.00 98.75 107 LEU A C 1
ATOM 885 O O . LEU A 1 107 ? -2.390 7.390 15.371 1.00 98.75 107 LEU A O 1
ATOM 889 N N . GLU A 1 108 ? -1.965 5.209 15.730 1.00 98.81 108 GLU A N 1
ATOM 890 C CA . GLU A 1 108 ? -0.525 5.237 15.490 1.00 98.81 108 GLU A CA 1
ATOM 891 C C . GLU A 1 108 ? -0.179 4.720 14.090 1.00 98.81 108 GLU A C 1
ATOM 893 O O . GLU A 1 108 ? 0.754 5.224 13.466 1.00 98.81 108 GLU A O 1
ATOM 898 N N . GLU A 1 109 ? -0.960 3.773 13.565 1.00 98.75 109 GLU A N 1
ATOM 899 C CA . GLU A 1 109 ? -0.731 3.180 12.251 1.00 98.75 109 GLU A CA 1
ATOM 900 C C . GLU A 1 109 ? -2.024 3.051 11.437 1.00 98.75 109 GLU A C 1
ATOM 902 O O . GLU A 1 109 ? -3.022 2.466 11.875 1.00 98.75 109 GLU A O 1
ATOM 907 N N . LEU A 1 110 ? -1.980 3.565 10.204 1.00 98.56 110 LEU A N 1
ATOM 908 C CA . LEU A 1 110 ? -3.074 3.490 9.242 1.00 98.56 110 LEU A CA 1
ATOM 909 C C . LEU A 1 110 ? -2.595 2.887 7.920 1.00 98.56 110 LEU A C 1
ATOM 911 O O . LEU A 1 110 ? -1.753 3.461 7.225 1.00 98.56 110 LEU A O 1
ATOM 915 N N . ARG A 1 111 ? -3.199 1.763 7.516 1.00 97.06 111 ARG A N 1
ATOM 916 C CA . ARG A 1 111 ? -2.922 1.115 6.222 1.00 97.06 111 ARG A CA 1
ATOM 917 C C . ARG A 1 111 ? -4.154 1.112 5.330 1.00 97.06 111 ARG A C 1
ATOM 919 O O . ARG A 1 111 ? -5.119 0.406 5.596 1.00 97.06 111 ARG A O 1
ATOM 926 N N . VAL A 1 112 ? -4.115 1.862 4.233 1.00 95.69 112 VAL A N 1
ATOM 927 C CA . VAL A 1 112 ? -5.242 2.060 3.299 1.00 95.69 112 VAL A CA 1
ATOM 928 C C . VAL A 1 112 ? -4.861 1.826 1.837 1.00 95.69 112 VAL A C 1
ATOM 930 O O . VAL A 1 112 ? -5.671 2.065 0.944 1.00 95.69 112 VAL A O 1
ATOM 933 N N . GLY A 1 113 ? -3.648 1.354 1.565 1.00 88.06 113 GLY A N 1
ATOM 934 C CA . GLY A 1 113 ? -3.187 1.071 0.208 1.00 88.06 113 GLY A CA 1
ATOM 935 C C . GLY A 1 113 ? -3.751 -0.204 -0.418 1.00 88.06 113 GLY A C 1
ATOM 936 O O . GLY A 1 113 ? -4.765 -0.769 0.011 1.00 88.06 113 GLY A O 1
ATOM 937 N N . LYS A 1 114 ? -3.070 -0.691 -1.450 1.00 81.38 114 LYS A N 1
ATOM 938 C CA . LYS A 1 114 ? -3.225 -2.059 -1.949 1.00 81.38 114 LYS A CA 1
ATOM 939 C C . LYS A 1 114 ? -2.392 -3.011 -1.086 1.00 81.38 114 LYS A C 1
ATOM 941 O O . LYS A 1 114 ? -1.303 -2.672 -0.643 1.00 81.38 114 LYS A O 1
ATOM 946 N N . GLY A 1 115 ? -2.926 -4.199 -0.809 1.00 67.69 115 GLY A N 1
ATOM 947 C CA . GLY A 1 115 ? -2.181 -5.244 -0.104 1.00 67.69 115 GLY A CA 1
ATOM 948 C C . GLY A 1 115 ? -1.179 -5.946 -1.019 1.00 67.69 115 GLY A C 1
ATOM 949 O O . GLY A 1 115 ? -1.469 -6.152 -2.196 1.00 67.69 115 GLY A O 1
ATOM 950 N N . PHE A 1 116 ? -0.054 -6.396 -0.457 1.00 57.53 116 PHE A N 1
ATOM 951 C CA . PHE A 1 116 ? 1.048 -7.059 -1.175 1.00 57.53 116 PHE A CA 1
ATOM 952 C C . PHE A 1 116 ? 0.621 -8.298 -1.992 1.00 57.53 116 PHE A C 1
ATOM 954 O O . PHE A 1 116 ? 1.240 -8.633 -2.995 1.00 57.53 116 PHE A O 1
ATOM 961 N N . LYS A 1 117 ? -0.465 -8.976 -1.597 1.00 57.62 117 LYS A N 1
ATOM 962 C CA . LYS A 1 117 ? -0.943 -10.220 -2.230 1.00 57.62 117 LYS A CA 1
ATOM 963 C C . LYS A 1 117 ? -2.040 -10.014 -3.288 1.00 57.62 117 LYS A C 1
ATOM 965 O O . LYS A 1 117 ? -2.610 -10.984 -3.781 1.00 57.62 117 LYS A O 1
ATOM 970 N N . ILE A 1 118 ? -2.385 -8.772 -3.624 1.00 60.69 118 ILE A N 1
ATOM 971 C CA . ILE A 1 118 ? -3.532 -8.479 -4.492 1.00 60.69 118 ILE A CA 1
ATOM 972 C C . ILE A 1 118 ? -3.052 -8.220 -5.919 1.00 60.69 118 ILE A C 1
ATOM 974 O O . ILE A 1 118 ? -2.432 -7.201 -6.207 1.00 60.69 118 ILE A O 1
ATOM 978 N N . LEU A 1 119 ? -3.390 -9.120 -6.844 1.00 52.81 119 LEU A N 1
ATOM 979 C CA . LEU A 1 119 ? -3.090 -8.938 -8.268 1.00 52.81 119 LEU A CA 1
ATOM 980 C C . LEU A 1 119 ? -4.012 -7.871 -8.887 1.00 52.81 119 LEU A C 1
ATOM 982 O O . LEU A 1 119 ? -3.536 -6.887 -9.455 1.00 52.81 119 LEU A O 1
ATOM 986 N N . PHE A 1 120 ? -5.325 -7.985 -8.665 1.00 56.28 120 PHE A N 1
ATOM 987 C CA . PHE A 1 120 ? -6.349 -7.105 -9.238 1.00 56.28 120 PHE A CA 1
ATOM 988 C C . PHE A 1 120 ? -7.250 -6.500 -8.155 1.00 56.28 120 PHE A C 1
ATOM 990 O O . PHE A 1 120 ? -7.635 -7.177 -7.208 1.00 56.28 120 PHE A O 1
ATOM 997 N N . GLY A 1 121 ? -7.629 -5.228 -8.312 1.00 65.12 121 GLY A N 1
ATOM 998 C CA . GLY A 1 121 ? -8.421 -4.498 -7.313 1.00 65.12 121 GLY A CA 1
ATOM 999 C C . GLY A 1 121 ? -7.560 -3.720 -6.313 1.00 65.12 121 GLY A C 1
ATOM 1000 O O . GLY A 1 121 ? -6.371 -3.513 -6.544 1.00 65.12 121 GLY A O 1
ATOM 1001 N N . GLY A 1 122 ? -8.180 -3.224 -5.243 1.00 80.25 122 GLY A N 1
ATOM 1002 C CA . GLY A 1 122 ? -7.542 -2.367 -4.241 1.00 80.25 122 GLY A CA 1
ATOM 1003 C C . GLY A 1 122 ? -8.231 -1.013 -4.076 1.00 80.25 122 GLY A C 1
ATOM 1004 O O . GLY A 1 122 ? -9.141 -0.651 -4.836 1.00 80.25 122 GLY A O 1
ATOM 1005 N N . ASN A 1 123 ? -7.790 -0.277 -3.058 1.00 89.69 123 ASN A N 1
ATOM 1006 C CA . ASN A 1 123 ? -8.403 0.982 -2.666 1.00 89.69 123 ASN A CA 1
ATOM 1007 C C . ASN A 1 123 ? -8.136 2.044 -3.742 1.00 89.69 123 ASN A C 1
ATOM 1009 O O . ASN A 1 123 ? -7.003 2.337 -4.106 1.00 89.69 123 ASN A O 1
ATOM 1013 N N . ARG A 1 124 ? -9.197 2.660 -4.264 1.00 89.06 124 ARG A N 1
ATOM 1014 C CA . ARG A 1 124 ? -9.141 3.691 -5.315 1.00 89.06 124 ARG A CA 1
ATOM 1015 C C . ARG A 1 124 ? -9.251 5.097 -4.725 1.00 89.06 124 ARG A C 1
ATOM 1017 O O . ARG A 1 124 ? -9.889 5.963 -5.328 1.00 89.06 124 ARG A O 1
ATOM 1024 N N . ILE A 1 125 ? -8.651 5.299 -3.553 1.00 94.25 125 ILE A N 1
ATOM 1025 C CA . ILE A 1 125 ? -8.726 6.537 -2.774 1.00 94.25 125 ILE A CA 1
ATOM 1026 C C . ILE A 1 125 ? -8.088 7.674 -3.566 1.00 94.25 125 ILE A C 1
ATOM 1028 O O . ILE A 1 125 ? -6.919 7.587 -3.928 1.00 94.25 125 ILE A O 1
ATOM 1032 N N . LYS A 1 126 ? -8.863 8.721 -3.872 1.00 93.44 126 LYS A N 1
ATOM 1033 C CA . LYS A 1 126 ? -8.385 9.877 -4.658 1.00 93.44 126 LYS A CA 1
ATOM 1034 C C . LYS A 1 126 ? -7.854 11.027 -3.806 1.00 93.44 126 LYS A C 1
ATOM 1036 O O . LYS A 1 126 ? -7.062 11.833 -4.292 1.00 93.44 126 LYS A O 1
ATOM 1041 N N . LYS A 1 127 ? -8.352 11.137 -2.576 1.00 94.44 127 LYS A N 1
ATOM 1042 C CA . LYS A 1 127 ? -8.081 12.229 -1.641 1.00 94.44 127 LYS A CA 1
ATOM 1043 C C . LYS A 1 127 ? -8.084 11.677 -0.218 1.00 94.44 127 LYS A C 1
ATOM 1045 O O . LYS A 1 127 ? -8.886 10.789 0.078 1.00 94.44 127 LYS A O 1
ATOM 1050 N N . LEU A 1 128 ? -7.211 12.217 0.625 1.00 96.50 128 LEU A N 1
ATOM 1051 C CA . LEU A 1 128 ? -7.342 12.116 2.077 1.00 96.50 128 LEU A CA 1
ATOM 1052 C C . LEU A 1 128 ? -8.186 13.309 2.573 1.00 96.50 128 LEU A C 1
ATOM 1054 O O . LEU A 1 128 ? -8.077 14.384 1.973 1.00 96.50 128 LEU A O 1
ATOM 1058 N N . PRO A 1 129 ? -9.027 13.127 3.606 1.00 97.50 129 PRO A N 1
ATOM 1059 C CA . PRO A 1 129 ? -9.797 14.206 4.228 1.00 97.50 129 PRO A CA 1
ATOM 1060 C C . PRO A 1 129 ? -8.885 15.197 4.961 1.00 97.50 129 PRO A C 1
ATOM 1062 O O . PRO A 1 129 ? -7.781 14.831 5.367 1.00 97.50 129 PRO A O 1
ATOM 1065 N N . GLU A 1 130 ? -9.347 16.430 5.183 1.00 97.62 130 GLU A N 1
ATOM 1066 C CA . GLU A 1 130 ? -8.588 17.400 5.995 1.00 97.62 130 GLU A CA 1
ATOM 1067 C C . GLU A 1 130 ? -8.515 16.953 7.464 1.00 97.62 130 GLU A C 1
ATOM 1069 O O . GLU A 1 130 ? -7.532 17.232 8.148 1.00 97.62 130 GLU A O 1
ATOM 1074 N N . SER A 1 131 ? -9.475 16.172 7.960 1.00 98.31 131 SER A N 1
ATOM 1075 C CA . SER A 1 131 ? -9.394 15.612 9.310 1.00 98.31 131 SER A CA 1
ATOM 1076 C C . SER A 1 131 ? -8.229 14.639 9.539 1.00 98.31 131 SER A C 1
ATOM 1078 O O . SER A 1 131 ? -7.925 14.350 10.696 1.00 98.31 131 SER A O 1
ATOM 1080 N N . ILE A 1 132 ? -7.526 14.172 8.493 1.00 98.12 132 ILE A N 1
ATOM 1081 C CA . ILE A 1 132 ? -6.344 13.312 8.661 1.00 98.12 132 ILE A CA 1
ATOM 1082 C C . ILE A 1 132 ? -5.275 13.983 9.534 1.00 98.12 132 ILE A C 1
ATOM 1084 O O . ILE A 1 132 ? -4.650 13.305 10.339 1.00 98.12 132 ILE A O 1
ATOM 1088 N N . GLY A 1 133 ? -5.118 15.310 9.446 1.00 97.44 133 GLY A N 1
ATOM 1089 C CA . GLY A 1 133 ? -4.174 16.071 10.273 1.00 97.44 133 GLY A CA 1
ATOM 1090 C C . GLY A 1 133 ? -4.464 15.996 11.775 1.00 97.44 133 GLY A C 1
ATOM 1091 O O . GLY A 1 133 ? -3.568 16.188 12.591 1.00 97.44 133 GLY A O 1
ATOM 1092 N N . GLN A 1 134 ? -5.690 15.628 12.157 1.00 98.25 134 GLN A N 1
ATOM 1093 C CA . GLN A 1 134 ? -6.080 15.472 13.555 1.00 98.25 134 GLN A CA 1
ATOM 1094 C C . GLN A 1 134 ? -5.568 14.172 14.196 1.00 98.25 134 GLN A C 1
ATOM 1096 O O . GLN A 1 134 ? -5.730 13.994 15.405 1.00 98.25 134 GLN A O 1
ATOM 1101 N N . LEU A 1 135 ? -4.979 13.260 13.413 1.00 98.44 135 LEU A N 1
ATOM 1102 C CA . LEU A 1 135 ? -4.353 12.029 13.897 1.00 98.44 135 LEU A CA 1
ATOM 1103 C C . LEU A 1 135 ? -2.955 12.324 14.460 1.00 98.44 135 LEU A C 1
ATOM 1105 O O . LEU A 1 135 ? -1.941 11.872 13.938 1.00 98.44 135 LEU A O 1
ATOM 1109 N N . THR A 1 136 ? -2.880 13.120 15.524 1.00 97.00 136 THR A N 1
ATOM 1110 C CA . THR A 1 136 ? -1.610 13.641 16.061 1.00 97.00 136 THR A CA 1
ATOM 1111 C C . THR A 1 136 ? -0.674 12.563 16.617 1.00 97.00 136 THR A C 1
ATOM 1113 O O . THR A 1 136 ? 0.521 12.818 16.778 1.00 97.00 136 THR A O 1
ATOM 1116 N N . GLU A 1 137 ? -1.202 11.367 16.887 1.00 98.50 137 GLU A N 1
ATOM 1117 C CA . GLU A 1 137 ? -0.448 10.185 17.320 1.00 98.50 137 GLU A CA 1
ATOM 1118 C C . GLU A 1 137 ? 0.079 9.319 16.167 1.00 98.50 137 GLU A C 1
ATOM 1120 O O . GLU A 1 137 ? 0.871 8.410 16.414 1.00 98.50 137 GLU A O 1
ATOM 1125 N N . LEU A 1 138 ? -0.289 9.621 14.915 1.00 98.75 138 LEU A N 1
ATOM 1126 C CA . LEU A 1 138 ? 0.061 8.801 13.758 1.00 98.75 138 LEU A CA 1
ATOM 1127 C C . LEU A 1 138 ? 1.574 8.808 13.520 1.00 98.75 138 LEU A C 1
ATOM 1129 O O . LEU A 1 138 ? 2.179 9.858 13.292 1.00 98.75 138 LEU A O 1
ATOM 1133 N N . LYS A 1 139 ? 2.165 7.615 13.543 1.00 98.62 139 LYS A N 1
ATOM 1134 C CA . LYS A 1 139 ? 3.580 7.338 13.271 1.00 98.62 139 LYS A CA 1
ATOM 1135 C C . LYS A 1 139 ? 3.771 6.784 11.866 1.00 98.62 139 LYS A C 1
ATOM 1137 O O . LYS A 1 139 ? 4.760 7.114 11.213 1.00 98.62 139 LYS A O 1
ATOM 1142 N N . GLU A 1 140 ? 2.812 6.000 11.384 1.00 98.31 140 GLU A N 1
ATOM 1143 C CA . GLU A 1 140 ? 2.930 5.281 10.120 1.00 98.31 140 GLU A CA 1
ATOM 1144 C C . GLU A 1 140 ? 1.660 5.424 9.269 1.00 98.31 140 GLU A C 1
ATOM 1146 O O . GLU A 1 140 ? 0.544 5.118 9.701 1.00 98.31 140 GLU A O 1
ATOM 1151 N N . LEU A 1 141 ? 1.833 5.890 8.029 1.00 97.38 141 LEU A N 1
ATOM 1152 C CA . LEU A 1 141 ? 0.771 5.950 7.029 1.00 97.38 141 LEU A CA 1
ATOM 1153 C C . LEU A 1 141 ? 1.188 5.192 5.774 1.00 97.38 141 LEU A C 1
ATOM 1155 O O . LEU A 1 141 ? 2.103 5.606 5.060 1.00 97.38 141 LEU A O 1
ATOM 1159 N N . HIS A 1 142 ? 0.443 4.136 5.459 1.00 93.69 142 HIS A N 1
ATOM 1160 C CA . HIS A 1 142 ? 0.650 3.337 4.259 1.00 93.69 142 HIS A CA 1
ATOM 1161 C C . HIS A 1 142 ? -0.533 3.477 3.307 1.00 93.69 142 HIS A C 1
ATOM 1163 O O . HIS A 1 142 ? -1.622 2.945 3.547 1.00 93.69 142 HIS A O 1
ATOM 1169 N N . ALA A 1 143 ? -0.319 4.159 2.186 1.00 92.44 143 ALA A N 1
ATOM 1170 C CA . ALA A 1 143 ? -1.289 4.289 1.105 1.00 92.44 143 ALA A CA 1
ATOM 1171 C C . ALA A 1 143 ? -0.703 3.966 -0.291 1.00 92.44 143 ALA A C 1
ATOM 1173 O O . ALA A 1 143 ? -0.996 4.703 -1.244 1.00 92.44 143 ALA A O 1
ATOM 1174 N N . PRO A 1 144 ? 0.078 2.871 -0.449 1.00 86.19 144 PRO A N 1
ATOM 1175 C CA . PRO A 1 144 ? 0.582 2.452 -1.753 1.00 86.19 144 PRO A CA 1
ATOM 1176 C C . PRO A 1 144 ? -0.559 2.081 -2.714 1.00 86.19 144 PRO A C 1
ATOM 1178 O O . PRO A 1 144 ? -1.623 1.629 -2.284 1.00 86.19 144 PRO A O 1
ATOM 1181 N N . ASP A 1 145 ? -0.335 2.251 -4.017 1.00 84.12 145 ASP A N 1
ATOM 1182 C CA . ASP A 1 145 ? -1.247 1.889 -5.110 1.00 84.12 145 ASP A CA 1
ATOM 1183 C C . ASP A 1 145 ? -2.656 2.487 -4.957 1.00 84.12 145 ASP A C 1
ATOM 1185 O O . ASP A 1 145 ? -3.674 1.890 -5.327 1.00 84.12 145 ASP A O 1
ATOM 1189 N N . THR A 1 146 ? -2.722 3.690 -4.391 1.00 88.00 146 THR A N 1
ATOM 1190 C CA . THR A 1 146 ? -3.944 4.492 -4.341 1.00 88.00 146 THR A CA 1
ATOM 1191 C C . THR A 1 146 ? -3.989 5.468 -5.516 1.00 88.00 146 THR A C 1
ATOM 1193 O O . THR A 1 146 ? -3.084 5.562 -6.334 1.00 88.00 146 THR A O 1
ATOM 1196 N N . ARG A 1 147 ? -5.077 6.229 -5.649 1.00 89.25 147 ARG A N 1
ATOM 1197 C CA . ARG A 1 147 ? -5.211 7.269 -6.686 1.00 89.25 147 ARG A CA 1
ATOM 1198 C C . ARG A 1 147 ? -5.043 8.668 -6.103 1.00 89.25 147 ARG A C 1
ATOM 1200 O O . ARG A 1 147 ? -5.619 9.618 -6.642 1.00 89.25 147 ARG A O 1
ATOM 1207 N N . LEU A 1 148 ? -4.322 8.774 -4.985 1.00 90.94 148 LEU A N 1
ATOM 1208 C CA . LEU A 1 148 ? -4.115 10.024 -4.267 1.00 90.94 148 LEU A CA 1
ATOM 1209 C C . LEU A 1 148 ? -3.454 11.043 -5.192 1.00 90.94 148 LEU A C 1
ATOM 1211 O O . LEU A 1 148 ? -2.509 10.707 -5.895 1.00 90.94 148 LEU A O 1
ATOM 1215 N N . ARG A 1 149 ? -3.979 12.271 -5.220 1.00 90.19 149 ARG A N 1
ATOM 1216 C CA . ARG A 1 149 ? -3.487 13.348 -6.104 1.00 90.19 149 ARG A CA 1
ATOM 1217 C C . ARG A 1 149 ? -2.672 14.417 -5.387 1.00 90.19 149 ARG A C 1
ATOM 1219 O O . ARG A 1 149 ? -1.868 15.089 -6.020 1.00 90.19 149 ARG A O 1
ATOM 1226 N N . TYR A 1 150 ? -2.912 14.582 -4.094 1.00 90.94 150 TYR A N 1
ATOM 1227 C CA . TYR A 1 150 ? -2.226 15.523 -3.219 1.00 90.94 150 TYR A CA 1
ATOM 1228 C C . TYR A 1 150 ? -2.407 15.084 -1.761 1.00 90.94 150 TYR A C 1
ATOM 1230 O O . TYR A 1 150 ? -3.278 14.258 -1.460 1.00 90.94 150 TYR A O 1
ATOM 1238 N N . LEU A 1 151 ? -1.607 15.663 -0.868 1.00 93.56 151 LEU A N 1
ATOM 1239 C CA . LEU A 1 151 ? -1.831 15.621 0.576 1.00 93.56 151 LEU A CA 1
ATOM 1240 C C . LEU A 1 151 ? -2.631 16.868 1.003 1.00 93.56 151 LEU A C 1
ATOM 1242 O O . LEU A 1 151 ? -2.391 17.939 0.442 1.00 93.56 151 LEU A O 1
ATOM 1246 N N . PRO A 1 152 ? -3.594 16.751 1.936 1.00 95.25 152 PRO A N 1
ATOM 1247 C CA . PRO A 1 152 ? -4.370 17.887 2.441 1.00 95.25 152 PRO A CA 1
ATOM 1248 C C . PRO A 1 152 ? -3.481 18.895 3.180 1.00 95.25 152 PRO A C 1
ATOM 1250 O O . PRO A 1 152 ? -2.363 18.569 3.589 1.00 95.25 152 PRO A O 1
ATOM 1253 N N . LYS A 1 153 ? -3.971 20.125 3.372 1.00 94.25 153 LYS A N 1
ATOM 1254 C CA . LYS A 1 153 ? -3.186 21.183 4.035 1.00 94.25 153 LYS A CA 1
ATOM 1255 C C . LYS A 1 153 ? -2.883 20.822 5.485 1.00 94.25 153 LYS A C 1
ATOM 1257 O O . LYS A 1 153 ? -1.761 21.022 5.936 1.00 94.25 153 LYS A O 1
ATOM 1262 N N . SER A 1 154 ? -3.847 20.220 6.175 1.00 96.31 154 SER A N 1
ATOM 1263 C CA . SER A 1 154 ? -3.704 19.750 7.553 1.00 96.31 154 SER A CA 1
ATOM 1264 C C . SER A 1 154 ? -2.650 18.661 7.756 1.00 96.31 154 SER A C 1
ATOM 1266 O O . SER A 1 154 ? -2.305 18.360 8.895 1.00 96.31 154 SER A O 1
ATOM 1268 N N . PHE A 1 155 ? -2.125 18.044 6.693 1.00 95.81 155 PHE A N 1
ATOM 1269 C CA . PHE A 1 155 ? -1.181 16.933 6.811 1.00 95.81 155 PHE A CA 1
ATOM 1270 C C . PHE A 1 155 ? 0.095 17.330 7.570 1.00 95.81 155 PHE A C 1
ATOM 1272 O O . PHE A 1 155 ? 0.704 16.492 8.230 1.00 95.81 155 PHE A O 1
ATOM 1279 N N . ASN A 1 156 ? 0.457 18.617 7.562 1.00 93.81 156 ASN A N 1
ATOM 1280 C CA . ASN A 1 156 ? 1.564 19.160 8.348 1.00 93.81 156 ASN A CA 1
ATOM 1281 C C . ASN A 1 156 ? 1.378 19.043 9.876 1.00 93.81 156 ASN A C 1
ATOM 1283 O O . ASN A 1 156 ? 2.345 19.215 10.623 1.00 93.81 156 ASN A O 1
ATOM 1287 N N . GLN A 1 157 ? 0.170 18.743 10.358 1.00 96.75 157 GLN A N 1
ATOM 1288 C CA . GLN A 1 157 ? -0.147 18.544 11.776 1.00 96.75 157 GLN A CA 1
ATOM 1289 C C . GLN A 1 157 ? 0.315 17.179 12.305 1.00 96.75 157 GLN A C 1
ATOM 1291 O O . GLN A 1 157 ? 0.401 16.994 13.518 1.00 96.75 157 GLN A O 1
ATOM 1296 N N . LEU A 1 158 ? 0.684 16.240 11.425 1.00 97.69 158 LEU A N 1
ATOM 1297 C CA . LEU A 1 158 ? 1.145 14.893 11.778 1.00 97.69 158 LEU A CA 1
ATOM 1298 C C . LEU A 1 158 ? 2.583 14.897 12.328 1.00 97.69 158 LEU A C 1
ATOM 1300 O O . LEU A 1 158 ? 3.502 14.303 11.768 1.00 97.69 158 LEU A O 1
ATOM 1304 N N . LYS A 1 159 ? 2.809 15.591 13.449 1.00 96.44 159 LYS A N 1
ATOM 1305 C CA . LYS A 1 159 ? 4.149 15.844 14.010 1.00 96.44 159 LYS A CA 1
ATOM 1306 C C . LYS A 1 159 ? 4.881 14.582 14.480 1.00 96.44 159 LYS A C 1
ATOM 1308 O O . LYS A 1 159 ? 6.100 14.631 14.657 1.00 96.44 159 LYS A O 1
ATOM 1313 N N . LYS A 1 160 ? 4.165 13.469 14.676 1.00 98.25 160 LYS A N 1
ATOM 1314 C CA . LYS A 1 160 ? 4.731 12.166 15.047 1.00 98.25 160 LYS A CA 1
ATOM 1315 C C . LYS A 1 160 ? 4.978 11.227 13.865 1.00 98.25 160 LYS A C 1
ATOM 1317 O O . LYS A 1 160 ? 5.552 10.173 14.097 1.00 98.25 160 LYS A O 1
ATOM 1322 N N . LEU A 1 161 ? 4.625 11.611 12.635 1.00 98.00 161 LEU A N 1
ATOM 1323 C CA . LEU A 1 161 ? 4.767 10.742 11.469 1.00 98.00 161 LEU A CA 1
ATOM 1324 C C . LEU A 1 161 ? 6.245 10.465 11.177 1.00 98.00 161 LEU A C 1
ATOM 1326 O O . LEU A 1 161 ? 7.025 11.393 10.964 1.00 98.00 161 LEU A O 1
ATOM 1330 N N . GLU A 1 162 ? 6.611 9.189 11.150 1.00 96.25 162 GLU A N 1
ATOM 1331 C CA . GLU A 1 162 ? 7.964 8.686 10.897 1.00 96.25 162 GLU A CA 1
ATOM 1332 C C . GLU A 1 162 ? 8.059 7.975 9.544 1.00 96.25 162 GLU A C 1
ATOM 1334 O O . GLU A 1 162 ? 9.081 8.102 8.858 1.00 96.25 162 GLU A O 1
ATOM 1339 N N . TRP A 1 163 ? 6.988 7.283 9.142 1.00 95.50 163 TRP A N 1
ATOM 1340 C CA . TRP A 1 163 ? 6.921 6.490 7.918 1.00 95.50 163 TRP A CA 1
ATOM 1341 C C . TRP A 1 163 ? 5.731 6.888 7.043 1.00 95.50 163 TRP A C 1
ATOM 1343 O O . TRP A 1 163 ? 4.580 6.878 7.484 1.00 95.50 163 TRP A O 1
ATOM 1353 N N . LEU A 1 164 ? 6.007 7.200 5.777 1.00 93.62 164 LEU A N 1
ATOM 1354 C CA . LEU A 1 164 ? 4.996 7.557 4.788 1.00 93.62 164 LEU A CA 1
ATOM 1355 C C . LEU A 1 164 ? 5.191 6.765 3.492 1.00 93.62 164 LEU A C 1
ATOM 1357 O O . LEU A 1 164 ? 6.054 7.070 2.668 1.00 93.62 164 LEU A O 1
ATOM 1361 N N . GLU A 1 165 ? 4.353 5.758 3.280 1.00 88.38 165 GLU A N 1
ATOM 1362 C CA . GLU A 1 165 ? 4.387 4.940 2.071 1.00 88.38 165 GLU A CA 1
ATOM 1363 C C . GLU A 1 165 ? 3.330 5.415 1.062 1.00 88.38 165 GLU A C 1
ATOM 1365 O O . GLU A 1 165 ? 2.138 5.143 1.211 1.00 88.38 165 GLU A O 1
ATOM 1370 N N . LEU A 1 166 ? 3.761 6.137 0.024 1.00 86.88 166 LEU A N 1
ATOM 1371 C CA . LEU A 1 166 ? 2.911 6.677 -1.049 1.00 86.88 166 LEU A CA 1
ATOM 1372 C C . LEU A 1 166 ? 3.320 6.127 -2.414 1.00 86.88 166 LEU A C 1
ATOM 1374 O O . LEU A 1 166 ? 3.455 6.849 -3.405 1.00 86.88 166 LEU A O 1
ATOM 1378 N N . ALA A 1 167 ? 3.552 4.822 -2.459 1.00 79.44 167 ALA A N 1
ATOM 1379 C CA . ALA A 1 167 ? 3.890 4.162 -3.697 1.00 79.44 167 ALA A CA 1
ATOM 1380 C C . ALA A 1 167 ? 2.754 4.208 -4.727 1.00 79.44 167 ALA A C 1
ATOM 1382 O O . ALA A 1 167 ? 1.592 4.138 -4.357 1.00 79.44 167 ALA A O 1
ATOM 1383 N N . ASN A 1 168 ? 3.087 4.306 -6.014 1.00 77.19 168 ASN A N 1
ATOM 1384 C CA . ASN A 1 168 ? 2.157 4.296 -7.149 1.00 77.19 168 ASN A CA 1
ATOM 1385 C C . ASN A 1 168 ? 0.887 5.150 -6.925 1.00 77.19 168 ASN A C 1
ATOM 1387 O O . ASN A 1 168 ? -0.240 4.668 -7.042 1.00 77.19 168 ASN A O 1
ATOM 1391 N N . VAL A 1 169 ? 1.080 6.420 -6.549 1.00 84.06 169 VAL A N 1
ATOM 1392 C CA . VAL A 1 169 ? 0.006 7.418 -6.400 1.00 84.06 169 VAL A CA 1
ATOM 1393 C C . VAL A 1 169 ? -0.076 8.326 -7.629 1.00 84.06 169 VAL A C 1
ATOM 1395 O O . VAL A 1 169 ? 0.807 8.337 -8.480 1.00 84.06 169 VAL A O 1
ATOM 1398 N N . ALA A 1 170 ? -1.128 9.137 -7.731 1.00 87.00 170 ALA A N 1
ATOM 1399 C CA . ALA A 1 170 ? -1.374 10.050 -8.850 1.00 87.00 170 ALA A CA 1
ATOM 1400 C C . ALA A 1 170 ? -0.918 11.497 -8.563 1.00 87.00 170 ALA A C 1
ATOM 1402 O O . ALA A 1 170 ? -1.571 12.450 -8.998 1.00 87.00 170 ALA A O 1
ATOM 1403 N N . PHE A 1 171 ? 0.160 11.675 -7.792 1.00 85.75 171 PHE A N 1
ATOM 1404 C CA . PHE A 1 171 ? 0.736 12.998 -7.524 1.00 85.75 171 PHE A CA 1
ATOM 1405 C C . PHE A 1 171 ? 1.391 13.545 -8.792 1.00 85.75 171 PHE A C 1
ATOM 1407 O O . PHE A 1 171 ? 2.141 12.838 -9.457 1.00 85.75 171 PHE A O 1
ATOM 1414 N N . THR A 1 172 ? 1.114 14.810 -9.111 1.00 82.00 172 THR A N 1
ATOM 1415 C CA . THR A 1 172 ? 1.708 15.516 -10.261 1.00 82.00 172 THR A CA 1
ATOM 1416 C C . THR A 1 172 ? 2.806 16.499 -9.860 1.00 82.00 172 THR A C 1
ATOM 1418 O O . THR A 1 172 ? 3.471 17.049 -10.730 1.00 82.00 172 THR A O 1
ATOM 1421 N N . LYS A 1 173 ? 2.933 16.789 -8.561 1.00 83.12 173 LYS A N 1
ATOM 1422 C CA . LYS A 1 173 ? 3.915 17.704 -7.968 1.00 83.12 173 LYS A CA 1
ATOM 1423 C C . LYS A 1 173 ? 4.336 17.179 -6.606 1.00 83.12 173 LYS A C 1
ATOM 1425 O O . LYS A 1 173 ? 3.509 16.565 -5.920 1.00 83.12 173 LYS A O 1
ATOM 1430 N N . MET A 1 174 ? 5.588 17.423 -6.232 1.00 84.81 174 MET A N 1
ATOM 1431 C CA . MET A 1 174 ? 6.074 17.054 -4.904 1.00 84.81 174 MET A CA 1
ATOM 1432 C C . MET A 1 174 ? 5.232 17.770 -3.830 1.00 84.81 174 MET A C 1
ATOM 1434 O O . MET A 1 174 ? 4.985 18.967 -3.971 1.00 84.81 174 MET A O 1
ATOM 1438 N N . PRO A 1 175 ? 4.757 17.082 -2.777 1.00 86.81 175 PRO A N 1
ATOM 1439 C CA . PRO A 1 175 ? 4.029 17.746 -1.700 1.00 86.81 175 PRO A CA 1
ATOM 1440 C C . PRO A 1 175 ? 4.953 18.650 -0.875 1.00 86.81 175 PRO A C 1
ATOM 1442 O O . PRO A 1 175 ? 5.913 18.178 -0.268 1.00 86.81 175 PRO A O 1
ATOM 1445 N N . ASP A 1 176 ? 4.634 19.943 -0.817 1.00 82.06 176 ASP A N 1
ATOM 1446 C CA . ASP A 1 176 ? 5.461 20.943 -0.125 1.00 82.06 176 ASP A CA 1
ATOM 1447 C C . ASP A 1 176 ? 5.480 20.751 1.405 1.00 82.06 176 ASP A C 1
ATOM 1449 O O . ASP A 1 176 ? 6.459 21.071 2.072 1.00 82.06 176 ASP A O 1
ATOM 1453 N N . ASN A 1 177 ? 4.426 20.153 1.966 1.00 86.62 177 ASN A N 1
ATOM 1454 C CA . ASN A 1 177 ? 4.231 19.961 3.408 1.00 86.62 177 ASN A CA 1
ATOM 1455 C C . ASN A 1 177 ? 5.091 18.845 4.036 1.00 86.62 177 ASN A C 1
ATOM 1457 O O . ASN A 1 177 ? 5.059 18.660 5.252 1.00 86.62 177 ASN A O 1
ATOM 1461 N N . LEU A 1 178 ? 5.870 18.093 3.252 1.00 87.94 178 LEU A N 1
ATOM 1462 C CA . LEU A 1 178 ? 6.736 17.023 3.776 1.00 87.94 178 LEU A CA 1
ATOM 1463 C C . LEU A 1 178 ? 7.901 17.560 4.610 1.00 87.94 178 LEU A C 1
ATOM 1465 O O . LEU A 1 178 ? 8.374 16.895 5.536 1.00 87.94 178 LEU A O 1
ATOM 1469 N N . THR A 1 179 ? 8.371 18.760 4.279 1.00 86.06 179 THR A N 1
ATOM 1470 C CA . THR A 1 179 ? 9.449 19.444 5.002 1.00 86.06 179 THR A CA 1
ATOM 1471 C C . THR A 1 179 ? 8.992 19.888 6.393 1.00 86.06 179 T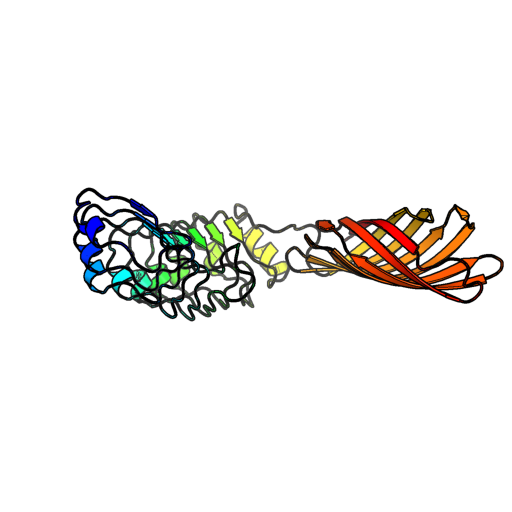HR A C 1
ATOM 1473 O O . THR A 1 179 ? 9.787 19.881 7.331 1.00 86.06 179 THR A O 1
ATOM 1476 N N . GLU A 1 180 ? 7.691 20.139 6.571 1.00 90.88 180 GLU A N 1
ATOM 1477 C CA . GLU A 1 180 ? 7.065 20.573 7.829 1.00 90.88 180 GLU A CA 1
ATOM 1478 C C . GLU A 1 180 ? 6.857 19.442 8.859 1.00 90.88 180 GLU A C 1
ATOM 1480 O O . GLU A 1 180 ? 6.375 19.686 9.976 1.00 90.88 180 GLU A O 1
ATOM 1485 N N . LEU A 1 181 ? 7.202 18.199 8.499 1.00 94.06 181 LEU A N 1
ATOM 1486 C CA . LEU A 1 181 ? 7.041 17.006 9.332 1.00 94.06 181 LEU A CA 1
ATOM 1487 C C . LEU A 1 181 ? 8.349 16.672 10.069 1.00 94.06 181 LEU A C 1
ATOM 1489 O O . LEU A 1 181 ? 9.241 16.051 9.485 1.00 94.06 181 LEU A O 1
ATOM 1493 N N . PRO A 1 182 ? 8.505 17.037 11.355 1.00 93.44 182 PRO A N 1
ATOM 1494 C CA . PRO A 1 182 ? 9.804 17.011 12.029 1.00 93.44 182 PRO A CA 1
ATOM 1495 C C . PRO A 1 182 ? 10.374 15.598 12.207 1.00 93.44 182 PRO A C 1
ATOM 1497 O O . PRO A 1 182 ? 11.585 15.417 12.115 1.00 93.44 182 PRO A O 1
ATOM 1500 N N . LYS A 1 183 ? 9.520 14.589 12.421 1.00 95.50 183 LYS A N 1
ATOM 1501 C CA . LYS A 1 183 ? 9.942 13.204 12.680 1.00 95.50 183 LYS A CA 1
ATOM 1502 C C . LYS A 1 183 ? 9.992 12.301 11.450 1.00 95.50 183 LYS A C 1
ATOM 1504 O O . LYS A 1 183 ? 10.425 11.160 11.572 1.00 95.50 183 LYS A O 1
ATOM 1509 N N . LEU A 1 184 ? 9.604 12.796 10.277 1.00 94.31 184 LEU A N 1
ATOM 1510 C CA . LEU A 1 184 ? 9.507 11.970 9.078 1.00 94.31 184 LEU A CA 1
ATOM 1511 C C . LEU A 1 184 ? 10.895 11.490 8.633 1.00 94.31 184 LEU A C 1
ATOM 1513 O O . LEU A 1 184 ? 11.766 12.302 8.316 1.00 94.31 184 LEU A O 1
ATOM 1517 N N . ARG A 1 185 ? 11.087 10.169 8.614 1.00 91.44 185 ARG A N 1
ATOM 1518 C CA . ARG A 1 185 ? 12.363 9.498 8.314 1.00 91.44 185 ARG A CA 1
ATOM 1519 C C . ARG A 1 185 ? 12.324 8.733 7.004 1.00 91.44 185 ARG A C 1
ATOM 1521 O O . ARG A 1 185 ? 13.336 8.680 6.310 1.00 91.44 185 ARG A O 1
ATOM 1528 N N . TYR A 1 186 ? 11.175 8.155 6.673 1.00 88.75 186 TYR A N 1
ATOM 1529 C CA . TYR A 1 186 ? 11.013 7.294 5.511 1.00 88.75 186 TYR A CA 1
ATOM 1530 C C . TYR A 1 186 ? 9.860 7.779 4.655 1.00 88.75 186 TYR A C 1
ATOM 1532 O O . TYR A 1 186 ? 8.743 7.945 5.145 1.00 88.75 186 TYR A O 1
ATOM 1540 N N . VAL A 1 187 ? 10.136 7.975 3.367 1.00 87.75 187 VAL A N 1
ATOM 1541 C CA . VAL A 1 187 ? 9.099 8.227 2.373 1.00 87.75 187 VAL A CA 1
ATOM 1542 C C . VAL A 1 187 ? 9.339 7.376 1.134 1.00 87.75 187 VAL A C 1
ATOM 1544 O O . VAL A 1 187 ? 10.430 7.383 0.560 1.00 87.75 187 VAL A O 1
ATOM 1547 N N . SER A 1 188 ? 8.306 6.666 0.686 1.00 80.44 188 SER A N 1
ATOM 1548 C CA . SER A 1 188 ? 8.320 5.999 -0.615 1.00 80.44 188 SER A CA 1
ATOM 1549 C C . SER A 1 188 ? 7.511 6.807 -1.627 1.00 80.44 188 SER A C 1
ATOM 1551 O O . SER A 1 188 ? 6.306 7.001 -1.447 1.00 80.44 188 SER A O 1
ATOM 1553 N N . PHE A 1 189 ? 8.142 7.193 -2.730 1.00 72.69 189 PHE A N 1
ATOM 1554 C CA . PHE A 1 189 ? 7.459 7.687 -3.920 1.00 72.69 189 PHE A CA 1
ATOM 1555 C C . PHE A 1 189 ? 7.821 6.796 -5.094 1.00 72.69 189 PHE A C 1
ATOM 1557 O O . PHE A 1 189 ? 8.997 6.515 -5.308 1.00 72.69 189 PHE A O 1
ATOM 1564 N N . PHE A 1 190 ? 6.828 6.407 -5.884 1.00 60.19 190 PHE A N 1
ATOM 1565 C CA . PHE A 1 190 ? 7.084 5.879 -7.219 1.00 60.19 190 PHE A CA 1
ATOM 1566 C C . PHE A 1 190 ? 6.944 7.029 -8.223 1.00 60.19 190 PHE A C 1
ATOM 1568 O O . PHE A 1 190 ? 5.855 7.471 -8.578 1.00 60.19 190 PHE A O 1
ATOM 1575 N N . ASP A 1 191 ? 8.105 7.629 -8.471 1.00 59.06 191 ASP A N 1
ATOM 1576 C CA . ASP A 1 191 ? 8.607 8.212 -9.720 1.00 59.06 191 ASP A CA 1
ATOM 1577 C C . ASP A 1 191 ? 7.694 9.053 -10.645 1.00 59.06 191 ASP A C 1
ATOM 1579 O O . ASP A 1 191 ? 7.823 9.000 -11.866 1.00 59.06 191 ASP A O 1
ATOM 1583 N N . ASN A 1 192 ? 6.818 9.899 -10.089 1.00 61.25 192 ASN A N 1
ATOM 1584 C CA . ASN A 1 192 ? 6.150 10.966 -10.862 1.00 61.25 192 ASN A CA 1
ATOM 1585 C C . ASN A 1 192 ? 6.824 12.348 -10.740 1.00 61.25 192 ASN A C 1
ATOM 1587 O O . ASN A 1 192 ? 6.372 13.301 -11.373 1.00 61.25 192 ASN A O 1
ATOM 1591 N N . PHE A 1 193 ? 7.867 12.487 -9.916 1.00 73.12 193 PHE A N 1
ATOM 1592 C CA . PHE A 1 193 ? 8.528 13.777 -9.669 1.00 73.12 193 PHE A CA 1
ATOM 1593 C C . PHE A 1 193 ? 9.805 13.904 -10.471 1.00 73.12 193 PHE A C 1
ATOM 1595 O O . PHE A 1 193 ? 10.555 12.939 -10.605 1.00 73.12 193 PHE A O 1
ATOM 1602 N N . ASN A 1 194 ? 10.077 15.109 -10.960 1.00 72.12 194 ASN A N 1
ATOM 1603 C CA . ASN A 1 194 ? 11.307 15.351 -11.696 1.00 72.12 194 ASN A CA 1
ATOM 1604 C C . ASN A 1 194 ? 12.523 15.411 -10.751 1.00 72.12 194 ASN A C 1
ATOM 1606 O O . ASN A 1 194 ? 12.407 15.663 -9.548 1.00 72.12 194 ASN A O 1
ATOM 1610 N N . LYS A 1 195 ? 13.716 15.236 -11.330 1.00 74.12 195 LYS A N 1
ATOM 1611 C CA . LYS A 1 195 ? 15.002 15.274 -10.620 1.00 74.12 195 LYS A CA 1
ATOM 1612 C C . LYS A 1 195 ? 15.166 16.516 -9.729 1.00 74.12 195 LYS A C 1
ATOM 1614 O O . LYS A 1 195 ? 15.611 16.391 -8.592 1.00 74.12 195 LYS A O 1
ATOM 1619 N N . LYS A 1 196 ? 14.756 17.697 -10.207 1.00 80.50 196 LYS A N 1
ATOM 1620 C CA . LYS A 1 196 ? 14.902 18.973 -9.485 1.00 80.50 196 LYS A CA 1
ATOM 1621 C C . LYS A 1 196 ? 14.052 19.019 -8.212 1.00 80.50 196 LYS A C 1
ATOM 1623 O O . LYS A 1 196 ? 14.529 19.479 -7.180 1.00 80.50 196 LYS A O 1
ATOM 1628 N N . GLU A 1 197 ? 12.811 18.535 -8.261 1.00 81.56 197 GLU A N 1
ATOM 1629 C CA . GLU A 1 197 ? 11.938 18.441 -7.080 1.00 81.56 197 GLU A CA 1
ATOM 1630 C C . GLU A 1 197 ? 12.523 17.499 -6.020 1.00 81.56 197 GLU A C 1
ATOM 1632 O O . GLU A 1 197 ? 12.501 17.804 -4.828 1.00 81.56 197 GLU A O 1
ATOM 1637 N N . LYS A 1 198 ? 13.088 16.367 -6.453 1.00 77.38 198 LYS A N 1
ATOM 1638 C CA . LYS A 1 198 ? 13.720 15.393 -5.554 1.00 77.38 198 LYS A CA 1
ATOM 1639 C C . LYS A 1 198 ? 15.007 15.924 -4.930 1.00 77.38 198 LYS A C 1
ATOM 1641 O O . LYS A 1 198 ? 15.232 15.715 -3.741 1.00 77.38 198 LYS A O 1
ATOM 1646 N N . GLU A 1 199 ? 15.838 16.615 -5.706 1.00 79.44 199 GLU A N 1
ATOM 1647 C CA . GLU A 1 199 ? 17.050 17.277 -5.209 1.00 79.44 199 GLU A CA 1
ATOM 1648 C C . GLU A 1 199 ? 16.710 18.373 -4.199 1.00 79.44 199 GLU A C 1
ATOM 1650 O O . GLU A 1 199 ? 17.319 18.418 -3.131 1.00 79.44 199 GLU A O 1
ATOM 1655 N N . LYS A 1 200 ? 15.684 19.189 -4.478 1.00 84.81 200 LYS A N 1
ATOM 1656 C CA . LYS A 1 200 ? 15.172 20.188 -3.534 1.00 84.81 200 LYS A CA 1
ATOM 1657 C C . LYS A 1 200 ? 14.757 19.540 -2.208 1.00 84.81 200 LYS A C 1
ATOM 1659 O O . LYS A 1 200 ? 15.242 19.959 -1.162 1.00 84.81 200 LYS A O 1
ATOM 1664 N N . LEU A 1 201 ? 13.948 18.476 -2.246 1.00 84.88 201 LEU A N 1
ATOM 1665 C CA . LEU A 1 201 ? 13.529 17.760 -1.034 1.00 84.88 201 LEU A CA 1
ATOM 1666 C C . LEU A 1 201 ? 14.722 17.153 -0.276 1.00 84.88 201 LEU A C 1
ATOM 1668 O O . LEU A 1 201 ? 14.747 17.176 0.952 1.00 84.88 201 LEU A O 1
ATOM 1672 N N . ALA A 1 202 ? 15.719 16.625 -0.990 1.00 82.38 202 ALA A N 1
ATOM 1673 C CA . ALA A 1 202 ? 16.925 16.072 -0.377 1.00 82.38 202 ALA A CA 1
ATOM 1674 C C . ALA A 1 202 ? 17.782 17.145 0.321 1.00 82.38 202 ALA A C 1
ATOM 1676 O O . ALA A 1 202 ? 18.396 16.846 1.341 1.00 82.38 202 ALA A O 1
ATOM 1677 N N . ILE A 1 203 ? 17.811 18.375 -0.203 1.00 85.62 203 ILE A N 1
ATOM 1678 C CA . ILE A 1 203 ? 18.479 19.522 0.430 1.00 85.62 203 ILE A CA 1
ATOM 1679 C C . ILE A 1 203 ? 17.688 19.996 1.653 1.00 85.62 203 ILE A C 1
ATOM 1681 O O . ILE A 1 203 ? 18.265 20.210 2.715 1.00 85.62 203 ILE A O 1
ATOM 1685 N N . GLU A 1 204 ? 16.368 20.134 1.521 1.00 87.62 204 GLU A N 1
ATOM 1686 C CA . GLU A 1 204 ? 15.492 20.627 2.593 1.00 87.62 204 GLU A CA 1
ATOM 1687 C C . GLU A 1 204 ? 15.335 19.615 3.740 1.00 87.62 204 GLU A C 1
ATOM 1689 O O . GLU A 1 204 ? 15.080 20.000 4.881 1.00 87.62 204 GLU A O 1
ATOM 1694 N N . LYS A 1 205 ? 15.497 18.314 3.463 1.00 87.19 205 LYS A N 1
ATOM 1695 C CA . LYS A 1 205 ? 15.343 17.237 4.448 1.00 87.19 205 LYS A CA 1
ATOM 1696 C C . LYS A 1 205 ? 16.368 16.106 4.240 1.00 87.19 205 LYS A C 1
ATOM 1698 O O . LYS A 1 205 ? 15.998 14.998 3.851 1.00 87.19 205 LYS A O 1
ATOM 1703 N N . PRO A 1 206 ? 17.656 16.332 4.552 1.00 82.25 206 PRO A N 1
ATOM 1704 C CA . PRO A 1 206 ? 18.744 15.400 4.226 1.00 82.25 206 PRO A CA 1
ATOM 1705 C C . PRO A 1 206 ? 18.676 14.061 4.973 1.00 82.25 206 PRO A C 1
ATOM 1707 O O . PRO A 1 206 ? 19.209 13.059 4.503 1.00 82.25 206 PRO A O 1
ATOM 1710 N N . THR A 1 207 ? 18.003 14.016 6.125 1.00 83.62 207 THR A N 1
ATOM 1711 C CA . THR A 1 207 ? 17.787 12.783 6.898 1.00 83.62 207 THR A CA 1
ATOM 1712 C C . THR A 1 207 ? 16.681 11.895 6.323 1.00 83.62 207 THR A C 1
ATOM 1714 O O . THR A 1 207 ? 16.527 10.756 6.769 1.00 83.62 207 THR A O 1
ATOM 1717 N N . LEU A 1 208 ? 15.913 12.390 5.344 1.00 84.75 208 LEU A N 1
ATOM 1718 C CA . LEU A 1 208 ? 14.817 11.651 4.738 1.00 84.75 208 LEU A CA 1
ATOM 1719 C C . LEU A 1 208 ? 15.351 10.564 3.803 1.00 84.75 208 LEU A C 1
ATOM 1721 O O . LEU A 1 208 ? 15.914 10.836 2.740 1.00 84.75 208 LEU A O 1
ATOM 1725 N N . LYS A 1 209 ? 15.108 9.308 4.168 1.00 81.12 209 LYS A N 1
ATOM 1726 C CA . LYS A 1 209 ? 15.391 8.165 3.307 1.00 81.12 209 LYS A CA 1
ATOM 1727 C C . LYS A 1 209 ? 14.265 8.016 2.293 1.00 81.12 209 LYS A C 1
ATOM 1729 O O . LYS A 1 209 ? 13.112 7.774 2.651 1.00 81.12 209 LYS A O 1
ATOM 1734 N N . THR A 1 210 ? 14.628 8.134 1.021 1.00 70.56 210 THR A N 1
ATOM 1735 C CA . THR A 1 210 ? 13.764 7.769 -0.101 1.00 70.56 210 THR A CA 1
ATOM 1736 C C . THR A 1 210 ? 14.146 6.371 -0.573 1.00 70.56 210 THR A C 1
ATOM 1738 O O . THR A 1 210 ? 15.327 6.067 -0.736 1.00 70.56 210 THR A O 1
ATOM 1741 N N . LEU A 1 211 ? 13.159 5.492 -0.757 1.00 56.28 211 LEU A N 1
ATOM 1742 C CA . LEU A 1 211 ? 13.362 4.167 -1.357 1.00 56.28 211 LEU A CA 1
ATOM 1743 C C . LEU A 1 211 ? 13.540 4.334 -2.872 1.00 56.28 211 LEU A C 1
ATOM 1745 O O . LEU A 1 211 ? 12.643 4.034 -3.653 1.00 56.28 211 LEU A O 1
ATOM 1749 N N . TYR A 1 212 ? 14.667 4.916 -3.276 1.00 54.94 212 TYR A N 1
ATOM 1750 C CA . TYR A 1 212 ? 14.943 5.266 -4.660 1.00 54.94 212 TYR A CA 1
ATOM 1751 C C . TYR A 1 212 ? 16.438 5.111 -4.989 1.00 54.94 212 TYR A C 1
ATOM 1753 O O . TYR A 1 212 ? 17.302 5.547 -4.229 1.00 54.94 212 TYR A O 1
ATOM 1761 N N . ASP A 1 213 ? 16.749 4.495 -6.131 1.00 48.62 213 ASP A N 1
ATOM 1762 C CA . ASP A 1 213 ? 18.124 4.306 -6.608 1.00 48.62 213 ASP A CA 1
ATOM 1763 C C . ASP A 1 213 ? 18.532 5.453 -7.543 1.00 48.62 213 ASP A C 1
ATOM 1765 O O . ASP A 1 213 ? 18.247 5.442 -8.744 1.00 48.62 213 ASP A O 1
ATOM 1769 N N . LYS A 1 214 ? 19.224 6.443 -6.965 1.00 53.44 214 LYS A N 1
ATOM 1770 C CA . LYS A 1 214 ? 19.654 7.701 -7.604 1.00 53.44 214 LYS A CA 1
ATOM 1771 C C . LYS A 1 214 ? 20.508 7.547 -8.861 1.00 53.44 214 LYS A C 1
ATOM 1773 O O . LYS A 1 214 ? 20.624 8.510 -9.618 1.00 53.44 214 LYS A O 1
ATOM 1778 N N . ASN A 1 215 ? 21.100 6.383 -9.104 1.00 54.03 215 ASN A N 1
ATOM 1779 C CA . ASN A 1 215 ? 22.081 6.234 -10.173 1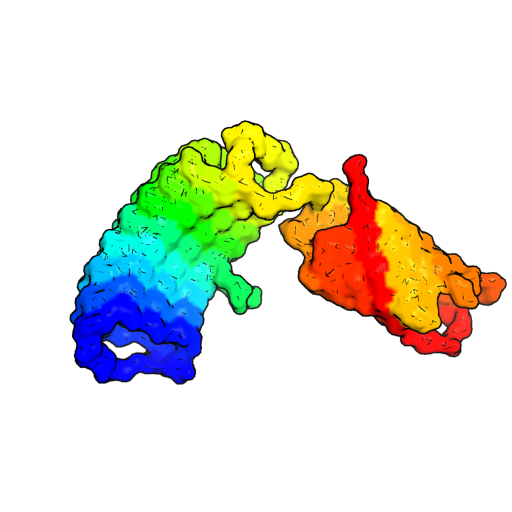.00 54.03 215 ASN A CA 1
ATOM 1780 C C . ASN A 1 215 ? 21.459 6.093 -11.569 1.00 54.03 215 ASN A C 1
ATOM 1782 O O . ASN A 1 215 ? 22.135 6.392 -12.548 1.00 54.03 215 ASN A O 1
ATOM 1786 N N . TYR A 1 216 ? 20.182 5.709 -11.667 1.00 56.00 216 TYR A N 1
ATOM 1787 C CA . TYR A 1 216 ? 19.554 5.343 -12.945 1.00 56.00 216 TYR A CA 1
ATOM 1788 C C . TYR A 1 216 ? 18.153 5.947 -13.129 1.00 56.00 216 TYR A C 1
ATOM 1790 O O . TYR A 1 216 ? 17.281 5.305 -13.706 1.00 56.00 216 TYR A O 1
ATOM 1798 N N . GLU A 1 217 ? 17.915 7.156 -12.604 1.00 58.78 217 GLU A N 1
ATOM 1799 C CA . GLU A 1 217 ? 16.608 7.825 -12.720 1.00 58.78 217 GLU A CA 1
ATOM 1800 C C . GLU A 1 217 ? 16.300 8.295 -14.127 1.00 58.78 217 GLU A C 1
ATOM 1802 O O . GLU A 1 217 ? 17.109 8.982 -14.751 1.00 58.78 217 GLU A O 1
ATOM 1807 N N . GLY A 1 218 ? 15.081 8.003 -14.578 1.00 64.94 218 GLY A N 1
ATOM 1808 C CA . GLY A 1 218 ? 14.574 8.504 -15.837 1.00 64.94 218 GLY A CA 1
ATOM 1809 C C . GLY A 1 218 ? 15.380 7.978 -17.015 1.00 64.94 218 GLY A C 1
ATOM 1810 O O . GLY A 1 218 ? 15.642 6.785 -17.134 1.00 64.94 218 GLY A O 1
ATOM 1811 N N . ASN A 1 219 ? 15.703 8.882 -17.927 1.00 74.38 219 ASN A N 1
ATOM 1812 C CA . ASN A 1 219 ? 16.279 8.591 -19.225 1.00 74.38 219 ASN A CA 1
ATOM 1813 C C . ASN A 1 219 ? 17.810 8.565 -19.172 1.00 74.38 219 ASN A C 1
ATOM 1815 O O . ASN A 1 219 ? 18.414 9.586 -18.861 1.00 74.38 219 ASN A O 1
ATOM 1819 N N . PHE A 1 220 ? 18.434 7.449 -19.548 1.00 77.12 220 PHE A N 1
ATOM 1820 C CA . PHE A 1 220 ? 19.892 7.337 -19.614 1.00 77.12 220 PHE A CA 1
ATOM 1821 C C . PHE A 1 220 ? 20.353 6.518 -20.820 1.00 77.12 220 PHE A C 1
ATOM 1823 O O . PHE A 1 220 ? 19.573 5.782 -21.431 1.00 77.12 220 PHE A O 1
ATOM 1830 N N . TRP A 1 221 ? 21.627 6.673 -21.170 1.00 84.19 221 TRP A N 1
ATOM 1831 C CA . TRP A 1 221 ? 22.313 5.808 -22.121 1.00 84.19 221 TRP A CA 1
ATOM 1832 C C . TRP A 1 221 ? 23.102 4.742 -21.368 1.00 84.19 221 TRP A C 1
ATOM 1834 O O . TRP A 1 221 ? 23.623 4.986 -20.279 1.00 84.19 221 TRP A O 1
ATOM 1844 N N . ALA A 1 222 ? 23.186 3.550 -21.944 1.00 84.88 222 ALA A N 1
ATOM 1845 C CA . ALA A 1 222 ? 23.973 2.460 -21.397 1.00 84.88 222 ALA A CA 1
ATOM 1846 C C . ALA A 1 222 ? 24.741 1.728 -22.495 1.00 84.88 222 ALA A C 1
ATOM 1848 O O . ALA A 1 222 ? 24.236 1.567 -23.607 1.00 84.88 222 ALA A O 1
ATOM 1849 N N . LEU A 1 223 ? 25.931 1.242 -22.154 1.00 88.38 223 LEU A N 1
ATOM 1850 C CA . LEU A 1 223 ? 26.583 0.191 -22.925 1.00 88.38 223 LEU A CA 1
ATOM 1851 C C . LEU A 1 223 ? 25.921 -1.134 -22.550 1.00 88.38 223 LEU A C 1
ATOM 1853 O O . LEU A 1 223 ? 25.789 -1.463 -21.369 1.00 88.38 223 LEU A O 1
ATOM 1857 N N . MET A 1 224 ? 25.493 -1.883 -23.554 1.00 86.69 224 MET A N 1
ATOM 1858 C CA . MET A 1 224 ? 24.980 -3.228 -23.381 1.00 86.69 224 MET A CA 1
ATOM 1859 C C . MET A 1 224 ? 26.111 -4.223 -23.594 1.00 86.69 224 MET A C 1
ATOM 1861 O O . MET A 1 224 ? 26.738 -4.235 -24.652 1.00 86.69 224 MET A O 1
ATOM 1865 N N . LEU A 1 225 ? 26.319 -5.067 -22.590 1.00 88.38 225 LEU A N 1
ATOM 1866 C CA . LEU A 1 225 ? 27.158 -6.251 -22.671 1.00 88.38 225 LEU A CA 1
ATOM 1867 C C . LEU A 1 225 ? 26.271 -7.463 -22.462 1.00 88.38 225 LEU A C 1
ATOM 1869 O O . LEU A 1 225 ? 25.512 -7.508 -21.489 1.00 88.38 225 LEU A O 1
ATOM 1873 N N . ALA A 1 226 ? 26.363 -8.441 -23.351 1.00 86.00 226 ALA A N 1
ATOM 1874 C CA . ALA A 1 226 ? 25.743 -9.726 -23.109 1.00 86.00 226 ALA A CA 1
ATOM 1875 C C . ALA A 1 226 ? 26.626 -10.872 -23.577 1.00 86.00 226 ALA A C 1
ATOM 1877 O O . ALA A 1 226 ? 27.340 -10.769 -24.571 1.00 86.00 226 ALA A O 1
ATOM 1878 N N . GLU A 1 227 ? 26.522 -11.973 -22.852 1.00 89.19 227 GLU A N 1
ATOM 1879 C CA . GLU A 1 227 ? 27.028 -13.265 -23.273 1.00 89.19 227 GLU A CA 1
ATOM 1880 C C . GLU A 1 227 ? 25.835 -14.197 -23.427 1.00 89.19 227 GLU A C 1
ATOM 1882 O O . GLU A 1 227 ? 24.937 -14.245 -22.572 1.00 89.19 227 GLU A O 1
ATOM 1887 N N . ARG A 1 228 ? 25.813 -14.920 -24.541 1.00 85.44 228 ARG A N 1
ATOM 1888 C CA . ARG A 1 228 ? 24.775 -15.885 -24.852 1.00 85.44 228 ARG A CA 1
ATOM 1889 C C . ARG A 1 228 ? 25.396 -17.260 -24.998 1.00 85.44 228 ARG A C 1
ATOM 1891 O O . ARG A 1 228 ? 26.356 -17.433 -25.739 1.00 85.44 228 ARG A O 1
ATOM 1898 N N . GLN A 1 229 ? 24.812 -18.229 -24.305 1.00 82.62 229 GLN A N 1
ATOM 1899 C CA . GLN A 1 229 ? 25.251 -19.615 -24.300 1.00 82.62 229 GLN A CA 1
ATOM 1900 C C . GLN A 1 229 ? 24.074 -20.536 -24.633 1.00 82.62 229 GLN A C 1
ATOM 1902 O O . GLN A 1 229 ? 22.981 -20.415 -24.076 1.00 82.62 229 GLN A O 1
ATOM 1907 N N . GLY A 1 230 ? 24.281 -21.461 -25.563 1.00 78.62 230 GLY A N 1
ATOM 1908 C CA . GLY A 1 230 ? 23.279 -22.425 -26.008 1.00 78.62 230 GLY A CA 1
ATOM 1909 C C . GLY A 1 230 ? 23.854 -23.300 -27.112 1.00 78.62 230 GLY A C 1
ATOM 1910 O O . GLY A 1 230 ? 24.995 -23.743 -27.016 1.00 78.62 230 GLY A O 1
ATOM 1911 N N . ASN A 1 231 ? 23.101 -23.483 -28.199 1.00 72.38 231 ASN A N 1
ATOM 1912 C CA . ASN A 1 231 ? 23.625 -24.147 -29.403 1.00 72.38 231 ASN A CA 1
ATOM 1913 C C . ASN A 1 231 ? 24.843 -23.424 -29.997 1.00 72.38 231 ASN A C 1
ATOM 1915 O O . ASN A 1 231 ? 25.623 -24.039 -30.715 1.00 72.38 231 ASN A O 1
ATOM 1919 N N . PHE A 1 232 ? 24.990 -22.135 -29.685 1.00 71.69 232 PHE A N 1
ATOM 1920 C CA . PHE A 1 232 ? 26.124 -21.302 -30.041 1.00 71.69 232 PHE A CA 1
ATOM 1921 C C . PHE A 1 232 ? 26.529 -20.445 -28.839 1.00 71.69 232 PHE A C 1
ATOM 1923 O O . PHE A 1 232 ? 25.699 -20.174 -27.965 1.00 71.69 232 PHE A O 1
ATOM 1930 N N . THR A 1 233 ? 27.791 -20.015 -28.825 1.00 81.75 233 THR A N 1
ATOM 1931 C CA . THR A 1 233 ? 28.276 -18.974 -27.914 1.00 81.75 233 THR A CA 1
ATOM 1932 C C . THR A 1 233 ? 28.528 -17.702 -28.704 1.00 81.75 233 THR A C 1
ATOM 1934 O O . THR A 1 233 ? 29.240 -17.732 -29.717 1.00 81.75 233 THR A O 1
ATOM 1937 N N . ASP A 1 234 ? 27.968 -16.595 -28.233 1.00 85.19 234 ASP A N 1
ATOM 1938 C CA . ASP A 1 234 ? 28.216 -15.270 -28.787 1.00 85.19 234 ASP A CA 1
ATOM 1939 C C . ASP A 1 234 ? 28.300 -14.196 -27.710 1.00 85.19 234 ASP A C 1
ATOM 1941 O O . ASP A 1 234 ? 27.765 -14.326 -26.606 1.00 85.19 234 ASP A O 1
ATOM 1945 N N . VAL A 1 235 ? 29.011 -13.132 -28.070 1.00 91.06 235 VAL A N 1
ATOM 1946 C CA . VAL A 1 235 ? 29.093 -11.892 -27.304 1.00 91.06 235 VAL A CA 1
ATOM 1947 C C . VAL A 1 235 ? 28.344 -10.795 -28.036 1.00 91.06 235 VAL A C 1
ATOM 1949 O O . VAL A 1 235 ? 28.425 -10.674 -29.261 1.00 91.06 235 VAL A O 1
ATOM 1952 N N . GLU A 1 236 ? 27.639 -9.975 -27.270 1.00 92.00 236 GLU A N 1
ATOM 1953 C CA . GLU A 1 236 ? 26.887 -8.832 -27.760 1.00 92.00 236 GLU A CA 1
ATOM 1954 C C . GLU A 1 236 ? 27.439 -7.555 -27.127 1.00 92.00 236 GLU A C 1
ATOM 1956 O O . GLU A 1 236 ? 27.566 -7.448 -25.904 1.00 92.00 236 GLU A O 1
ATOM 1961 N N . LEU A 1 237 ? 27.732 -6.575 -27.975 1.00 93.50 237 LEU A N 1
ATOM 1962 C CA . LEU A 1 237 ? 28.216 -5.254 -27.596 1.00 93.50 237 LEU A CA 1
ATOM 1963 C C . LEU A 1 237 ? 27.329 -4.213 -28.261 1.00 93.50 237 LEU A C 1
ATOM 1965 O O . LEU A 1 237 ? 27.172 -4.202 -29.483 1.00 93.50 237 LEU A O 1
ATOM 1969 N N . GLY A 1 238 ? 26.727 -3.347 -27.456 1.00 90.88 238 GLY A N 1
ATOM 1970 C CA . GLY A 1 238 ? 25.714 -2.437 -27.959 1.00 90.88 238 GLY A CA 1
ATOM 1971 C C . GLY A 1 238 ? 25.536 -1.161 -27.169 1.00 90.88 238 GLY A C 1
ATOM 1972 O O . GLY A 1 238 ? 26.130 -0.958 -26.113 1.00 90.88 238 GLY A O 1
ATOM 1973 N N . PHE A 1 239 ? 24.651 -0.323 -27.688 1.00 91.81 239 PHE A N 1
ATOM 1974 C CA . PHE A 1 239 ? 24.178 0.878 -27.023 1.00 91.81 239 PHE A CA 1
ATOM 1975 C C . PHE A 1 239 ? 22.690 0.741 -26.760 1.00 91.81 239 PHE A C 1
ATOM 1977 O O . PHE A 1 239 ? 21.932 0.249 -27.595 1.00 91.81 239 PHE A O 1
ATOM 1984 N N . SER A 1 240 ? 22.270 1.188 -25.586 1.00 89.06 240 SER A N 1
ATOM 1985 C CA . SER A 1 240 ? 20.882 1.157 -25.170 1.00 89.06 240 SER A CA 1
ATOM 1986 C C . SER A 1 240 ? 20.434 2.531 -24.723 1.00 89.06 240 SER A C 1
ATOM 1988 O O . SER A 1 240 ? 21.071 3.167 -23.880 1.00 89.06 240 SER A O 1
ATOM 1990 N N . ARG A 1 241 ? 19.291 2.961 -25.250 1.00 90.56 241 ARG A N 1
ATOM 1991 C CA . ARG A 1 241 ? 18.523 4.047 -24.675 1.00 90.56 241 ARG A CA 1
ATOM 1992 C C . ARG A 1 241 ? 17.590 3.457 -23.629 1.00 90.56 241 ARG A C 1
ATOM 1994 O O . ARG A 1 241 ? 16.624 2.767 -23.951 1.00 90.56 241 ARG A O 1
ATOM 2001 N N . CYS A 1 242 ? 17.885 3.740 -22.371 1.00 83.94 242 CYS A N 1
ATOM 2002 C CA . CYS A 1 242 ? 17.147 3.207 -21.243 1.00 83.94 242 CYS A CA 1
ATOM 2003 C C . CYS A 1 242 ? 16.229 4.263 -20.641 1.00 83.94 242 CYS A C 1
ATOM 2005 O O . CYS A 1 242 ? 16.577 5.444 -20.588 1.00 83.94 242 CYS A O 1
ATOM 2007 N N . PHE A 1 243 ? 15.081 3.834 -20.133 1.00 81.94 243 PHE A N 1
ATOM 2008 C CA . PHE A 1 243 ? 14.338 4.616 -19.161 1.00 81.94 243 PHE A CA 1
ATOM 2009 C C . PHE A 1 243 ? 13.968 3.741 -17.972 1.00 81.94 243 PHE A C 1
ATOM 2011 O O . PHE A 1 243 ? 13.472 2.625 -18.132 1.00 81.94 243 PHE A O 1
ATOM 2018 N N . LYS A 1 244 ? 14.219 4.236 -16.765 1.00 73.69 244 LYS A N 1
ATOM 2019 C CA . LYS A 1 244 ? 13.739 3.594 -15.547 1.00 73.69 244 LYS A CA 1
ATOM 2020 C C . LYS A 1 244 ? 12.431 4.245 -15.146 1.00 73.69 244 LYS A C 1
ATOM 2022 O O . LYS A 1 244 ? 12.325 5.469 -15.114 1.00 73.69 244 LYS A O 1
ATOM 2027 N N . LYS A 1 245 ? 11.440 3.409 -14.870 1.00 66.75 245 LYS A N 1
ATOM 2028 C CA . LYS A 1 245 ? 10.211 3.813 -14.208 1.00 66.75 245 LYS A CA 1
ATOM 2029 C C . LYS A 1 245 ? 9.969 2.808 -13.103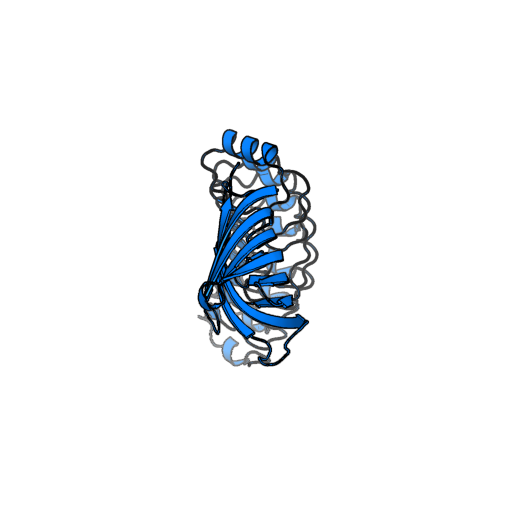 1.00 66.75 245 LYS A C 1
ATOM 2031 O O . LYS A 1 245 ? 9.859 1.611 -13.368 1.00 66.75 245 LYS A O 1
ATOM 2036 N N . ASP A 1 246 ? 9.900 3.294 -11.874 1.00 67.31 246 ASP A N 1
ATOM 2037 C CA . ASP A 1 246 ? 9.716 2.452 -10.699 1.00 67.31 246 ASP A CA 1
ATOM 2038 C C . ASP A 1 246 ? 10.890 1.463 -10.523 1.00 67.31 246 ASP A C 1
ATOM 2040 O O . ASP A 1 246 ? 12.063 1.838 -10.600 1.00 67.31 246 ASP A O 1
ATOM 2044 N N . PHE A 1 247 ? 10.601 0.183 -10.284 1.00 67.69 247 PHE A N 1
ATOM 2045 C CA . PHE A 1 247 ? 11.604 -0.888 -10.245 1.00 67.69 247 PHE A CA 1
ATOM 2046 C C . PHE A 1 247 ? 11.871 -1.512 -11.625 1.00 67.69 247 PHE A C 1
ATOM 2048 O O . PHE A 1 247 ? 12.640 -2.472 -11.717 1.00 67.69 247 PHE A O 1
ATOM 2055 N N . ILE A 1 248 ? 11.240 -0.994 -12.685 1.00 75.56 248 ILE A N 1
ATOM 2056 C CA . ILE A 1 248 ? 11.338 -1.529 -14.042 1.00 75.56 248 ILE A CA 1
ATOM 2057 C C . ILE A 1 248 ? 12.316 -0.679 -14.854 1.00 75.56 248 ILE A C 1
ATOM 2059 O O . ILE A 1 248 ? 12.178 0.539 -14.964 1.00 75.56 248 ILE A O 1
ATOM 2063 N N . THR A 1 249 ? 13.309 -1.332 -15.449 1.00 84.12 249 THR A N 1
ATOM 2064 C CA . THR A 1 249 ? 14.229 -0.707 -16.404 1.00 84.12 249 THR A CA 1
ATOM 2065 C C . THR A 1 249 ? 13.828 -1.118 -17.807 1.00 84.12 249 THR A C 1
ATOM 2067 O O . THR A 1 249 ? 13.904 -2.292 -18.154 1.00 84.12 249 THR A O 1
ATOM 2070 N N . PHE A 1 250 ? 13.404 -0.160 -18.617 1.00 87.88 250 PHE A N 1
ATOM 2071 C CA . PHE A 1 250 ? 13.132 -0.370 -20.030 1.00 87.88 250 PHE A CA 1
ATOM 2072 C C . PHE A 1 250 ? 14.365 0.004 -20.840 1.00 87.88 250 PHE A C 1
ATOM 2074 O O . PHE A 1 250 ? 15.017 1.005 -20.551 1.00 87.88 250 PHE A O 1
ATOM 2081 N N . ALA A 1 251 ? 14.674 -0.785 -21.857 1.00 89.81 251 ALA A N 1
ATOM 2082 C CA . ALA A 1 251 ? 15.845 -0.628 -22.700 1.00 89.81 251 ALA A CA 1
ATOM 2083 C C . ALA A 1 251 ? 15.446 -0.820 -24.161 1.00 89.81 251 ALA A C 1
ATOM 2085 O O . ALA A 1 251 ? 14.892 -1.859 -24.512 1.00 89.81 251 ALA A O 1
ATOM 2086 N N . LEU A 1 252 ? 15.731 0.174 -24.999 1.00 92.44 252 LEU A N 1
ATOM 2087 C CA . LEU A 1 252 ? 15.755 0.044 -26.452 1.00 92.44 252 LEU A CA 1
ATOM 2088 C C . LEU A 1 252 ? 17.221 -0.004 -26.869 1.00 92.44 252 LEU A C 1
ATOM 2090 O O . LEU A 1 252 ? 17.929 0.987 -26.698 1.00 92.44 252 LEU A O 1
ATOM 2094 N N . TYR A 1 253 ? 17.670 -1.133 -27.401 1.00 93.19 253 TYR A N 1
ATOM 2095 C CA . TYR A 1 253 ? 19.079 -1.360 -27.691 1.00 93.19 253 TYR A CA 1
ATOM 2096 C C . TYR A 1 253 ? 19.333 -1.724 -29.146 1.00 93.19 253 TYR A C 1
ATOM 2098 O O . TYR A 1 253 ? 18.489 -2.321 -29.816 1.00 93.19 253 TYR A O 1
ATOM 2106 N N . SER A 1 254 ? 20.538 -1.403 -29.602 1.00 94.81 254 SER A N 1
ATOM 2107 C CA . SER A 1 254 ? 21.161 -1.978 -30.788 1.00 94.81 254 SER A CA 1
ATOM 2108 C C . SER A 1 254 ? 22.504 -2.588 -30.402 1.00 94.81 254 SER A C 1
ATOM 2110 O O . SER A 1 254 ? 23.204 -2.053 -29.543 1.00 94.81 254 SER A O 1
ATOM 2112 N N . ALA A 1 255 ? 22.863 -3.721 -30.999 1.00 94.12 255 ALA A N 1
ATOM 2113 C CA . ALA A 1 255 ? 24.132 -4.387 -30.728 1.00 94.12 255 ALA A CA 1
ATOM 2114 C C . ALA A 1 255 ? 24.730 -5.034 -31.964 1.00 94.12 255 ALA A C 1
ATOM 2116 O O . ALA A 1 255 ? 24.016 -5.619 -32.776 1.00 94.12 255 ALA A O 1
ATOM 2117 N N . ALA A 1 25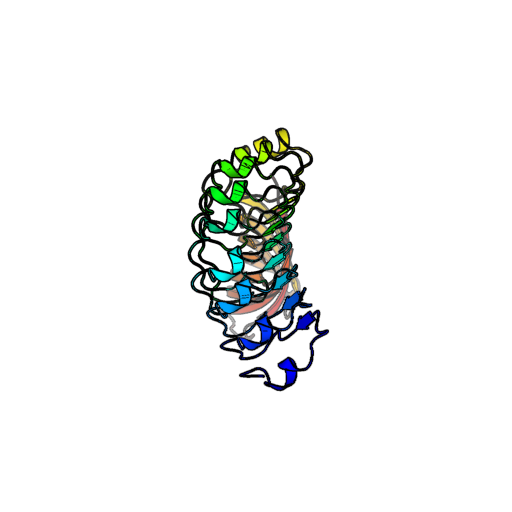6 ? 26.057 -4.993 -32.026 1.00 94.62 256 ALA A N 1
ATOM 2118 C CA . ALA A 1 256 ? 26.834 -5.931 -32.809 1.00 94.62 256 ALA A CA 1
ATOM 2119 C C . ALA A 1 256 ? 26.989 -7.234 -32.016 1.00 94.62 256 ALA A C 1
ATOM 2121 O O . ALA A 1 256 ? 27.066 -7.230 -30.785 1.00 94.62 256 ALA A O 1
ATOM 2122 N N . MET A 1 257 ? 27.030 -8.349 -32.731 1.00 92.62 257 MET A N 1
ATOM 2123 C CA . MET A 1 257 ? 27.179 -9.679 -32.158 1.00 92.62 257 MET A CA 1
ATOM 2124 C C . MET A 1 257 ? 28.322 -10.405 -32.854 1.00 92.62 257 MET A C 1
ATOM 2126 O O . MET A 1 257 ? 28.499 -10.265 -34.065 1.00 92.62 257 MET A O 1
ATOM 2130 N N . TYR A 1 258 ? 29.068 -11.209 -32.109 1.00 91.38 258 TYR A N 1
ATOM 2131 C CA . TYR A 1 258 ? 30.085 -12.087 -32.673 1.00 91.38 258 TYR A CA 1
ATOM 2132 C C . TYR A 1 258 ? 29.910 -13.498 -32.138 1.00 91.38 258 TYR A C 1
ATOM 2134 O O . TYR A 1 258 ? 29.941 -13.718 -30.929 1.00 91.38 258 TYR A O 1
ATOM 2142 N N . GLN A 1 259 ? 29.733 -14.449 -33.050 1.00 87.38 259 GLN A N 1
ATOM 2143 C CA . GLN A 1 259 ? 29.521 -15.852 -32.736 1.00 87.38 259 GLN A CA 1
ATOM 2144 C C . GLN A 1 259 ? 30.793 -16.649 -33.017 1.00 87.38 259 GLN A C 1
ATOM 2146 O O . GLN A 1 259 ? 31.224 -16.778 -34.164 1.00 87.38 259 GLN A O 1
ATOM 2151 N N . PHE A 1 260 ? 31.364 -17.245 -31.970 1.00 82.38 260 PHE A N 1
ATOM 2152 C CA . PHE A 1 260 ? 32.696 -17.854 -32.036 1.00 82.38 260 PHE A CA 1
ATOM 2153 C C . PHE A 1 260 ? 32.762 -19.084 -32.947 1.00 82.38 260 PHE A C 1
ATOM 2155 O O . PHE A 1 260 ? 33.706 -19.231 -33.716 1.00 82.38 260 PHE A O 1
ATOM 2162 N N . GLN A 1 261 ? 31.759 -19.963 -32.880 1.00 79.12 261 GLN A N 1
ATOM 2163 C CA . GLN A 1 261 ? 31.796 -21.270 -33.551 1.00 79.12 261 GLN A CA 1
ATOM 2164 C C . GLN A 1 261 ? 31.709 -21.170 -35.080 1.00 79.12 261 GLN A C 1
ATOM 2166 O O . GLN A 1 261 ? 32.375 -21.924 -35.780 1.00 79.12 261 GLN A O 1
ATOM 2171 N N . ASN A 1 262 ? 30.908 -20.231 -35.588 1.00 75.38 262 ASN A N 1
ATOM 2172 C CA . ASN A 1 262 ? 30.683 -20.047 -37.026 1.00 75.38 262 ASN A CA 1
ATOM 2173 C C . ASN A 1 262 ? 31.463 -18.860 -37.604 1.00 75.38 262 ASN A C 1
ATOM 2175 O O . ASN A 1 262 ? 31.310 -18.569 -38.789 1.00 75.38 262 ASN A O 1
ATOM 2179 N N . GLN A 1 263 ? 32.233 -18.151 -36.767 1.00 82.75 263 GLN A N 1
ATOM 2180 C CA . GLN A 1 263 ? 32.911 -16.898 -37.119 1.00 82.75 263 GLN A CA 1
ATOM 2181 C C . GLN A 1 263 ? 31.968 -15.900 -37.810 1.00 82.75 263 GLN A C 1
ATOM 2183 O O . GLN A 1 263 ? 32.335 -15.212 -38.760 1.00 82.75 263 GLN A O 1
ATOM 2188 N N . SER A 1 264 ? 30.714 -15.856 -37.356 1.00 84.62 264 SER A N 1
ATOM 2189 C CA . SER A 1 264 ? 29.691 -14.985 -37.920 1.00 84.62 264 SER A CA 1
ATOM 2190 C C . SER A 1 264 ? 29.573 -13.700 -37.120 1.00 84.62 264 SER A C 1
ATOM 2192 O O . SER A 1 264 ? 29.587 -13.700 -35.887 1.00 84.62 264 SER A O 1
ATOM 2194 N N . ILE A 1 265 ? 29.409 -12.602 -37.847 1.00 90.94 265 ILE A N 1
ATOM 2195 C CA . ILE A 1 265 ? 29.115 -11.289 -37.282 1.00 90.94 265 ILE A CA 1
ATOM 2196 C C . ILE A 1 265 ? 27.620 -11.063 -37.426 1.00 90.94 265 ILE A C 1
ATOM 2198 O O . ILE A 1 265 ? 27.015 -11.468 -38.414 1.00 90.94 265 ILE A O 1
ATOM 2202 N N . GLY A 1 266 ? 27.004 -10.427 -36.445 1.00 90.75 266 GLY A N 1
ATOM 2203 C CA . GLY A 1 266 ? 25.598 -10.087 -36.501 1.00 90.75 266 GLY A CA 1
ATOM 2204 C C . GLY A 1 266 ? 25.315 -8.682 -36.014 1.00 90.75 266 GLY A C 1
ATOM 2205 O O . GLY A 1 266 ? 26.142 -8.032 -35.379 1.00 90.75 266 GLY A O 1
ATOM 2206 N N . THR A 1 267 ? 24.110 -8.227 -36.312 1.00 93.69 267 THR A N 1
ATOM 2207 C CA . THR A 1 267 ? 23.535 -7.009 -35.752 1.00 93.69 267 THR A CA 1
ATOM 2208 C C . THR A 1 267 ? 22.146 -7.311 -35.232 1.00 93.69 267 THR A C 1
ATOM 2210 O O . THR A 1 267 ? 21.449 -8.165 -35.786 1.00 93.69 267 THR A O 1
ATOM 2213 N N . GLN A 1 268 ? 21.733 -6.622 -34.179 1.00 94.12 268 GLN A N 1
ATOM 2214 C CA . GLN A 1 268 ? 20.382 -6.723 -33.660 1.00 94.12 268 GLN A CA 1
ATOM 2215 C C . GLN A 1 268 ? 19.878 -5.400 -33.115 1.00 94.12 268 GLN A C 1
ATOM 2217 O O . GLN A 1 268 ? 20.647 -4.554 -32.658 1.00 94.12 268 GLN A O 1
ATOM 2222 N N . ILE A 1 269 ? 18.560 -5.287 -33.100 1.00 95.75 269 ILE A N 1
ATOM 2223 C CA . ILE A 1 269 ? 17.814 -4.274 -32.372 1.00 95.75 269 ILE A CA 1
ATOM 2224 C C . ILE A 1 269 ? 16.795 -4.966 -31.479 1.00 95.75 269 ILE A C 1
ATOM 2226 O O . ILE A 1 269 ? 16.225 -5.993 -31.854 1.00 95.75 269 ILE A O 1
ATOM 2230 N N . GLY A 1 270 ? 16.543 -4.420 -30.299 1.00 93.94 270 GLY A N 1
ATOM 2231 C CA . GLY A 1 270 ? 15.591 -5.024 -29.385 1.00 93.94 270 GLY A CA 1
ATOM 2232 C C . GLY A 1 270 ? 15.056 -4.077 -28.338 1.00 93.94 270 GLY A C 1
ATOM 2233 O O . GLY A 1 270 ? 15.614 -3.015 -28.069 1.00 93.94 270 GLY A O 1
ATOM 2234 N N . ILE A 1 271 ? 13.951 -4.504 -27.742 1.00 93.62 271 ILE A N 1
ATOM 2235 C CA . ILE A 1 271 ? 13.363 -3.884 -26.565 1.00 93.62 271 ILE A CA 1
ATOM 2236 C C . ILE A 1 271 ? 13.364 -4.882 -25.415 1.00 93.62 271 ILE A C 1
ATOM 2238 O O . ILE A 1 271 ? 13.136 -6.078 -25.607 1.00 93.62 271 ILE A O 1
ATOM 2242 N N . GLN A 1 272 ? 13.608 -4.389 -24.209 1.00 91.69 272 GLN A N 1
ATOM 2243 C CA . GLN A 1 272 ? 13.586 -5.190 -22.996 1.00 91.69 272 GLN A CA 1
ATOM 2244 C C . GLN A 1 272 ? 12.982 -4.391 -21.845 1.00 91.69 272 GLN A C 1
ATOM 2246 O O . GLN A 1 272 ? 13.210 -3.189 -21.726 1.00 91.69 272 GLN A O 1
ATOM 2251 N N . ALA A 1 273 ? 12.223 -5.067 -20.991 1.00 89.81 273 ALA A N 1
ATOM 2252 C CA . ALA A 1 273 ? 11.740 -4.557 -19.720 1.00 89.81 273 ALA A CA 1
ATOM 2253 C C . ALA A 1 273 ? 12.266 -5.461 -18.601 1.00 89.81 273 ALA A C 1
ATOM 2255 O O . ALA A 1 273 ? 11.851 -6.610 -18.469 1.00 89.81 273 ALA A O 1
ATOM 2256 N N . ASN A 1 274 ? 13.185 -4.933 -17.797 1.00 83.69 274 ASN A N 1
ATOM 2257 C CA . ASN A 1 274 ? 13.819 -5.623 -16.683 1.00 83.69 274 ASN A CA 1
ATOM 2258 C C . ASN A 1 274 ? 13.129 -5.246 -15.376 1.00 83.69 274 ASN A C 1
ATOM 2260 O O . ASN A 1 274 ? 13.272 -4.131 -14.876 1.00 83.69 274 ASN A O 1
ATOM 2264 N N . SER A 1 275 ? 12.400 -6.203 -14.818 1.00 81.81 275 SER A N 1
ATOM 2265 C CA . SER A 1 275 ? 11.885 -6.191 -13.448 1.00 81.81 275 SER A CA 1
ATOM 2266 C C . SER A 1 275 ? 12.236 -7.530 -12.789 1.00 81.81 275 SER A C 1
ATOM 2268 O O . SER A 1 275 ? 13.075 -8.243 -13.329 1.00 81.81 275 SER A O 1
ATOM 2270 N N . LEU A 1 276 ? 11.569 -7.925 -11.693 1.00 79.94 276 LEU A N 1
ATOM 2271 C CA . LEU A 1 276 ? 11.675 -9.298 -11.174 1.00 79.94 276 LEU A CA 1
ATOM 2272 C C . LEU A 1 276 ? 11.487 -10.338 -12.292 1.00 79.94 276 LEU A C 1
ATOM 2274 O O . LEU A 1 276 ? 12.256 -11.289 -12.370 1.00 79.94 276 LEU A O 1
ATOM 2278 N N . ILE A 1 277 ? 10.513 -10.108 -13.178 1.00 86.19 277 ILE A N 1
ATOM 2279 C CA . ILE A 1 277 ? 10.389 -10.815 -14.455 1.00 86.19 277 ILE A CA 1
ATOM 2280 C C . ILE A 1 277 ? 10.965 -9.903 -15.542 1.00 86.19 277 ILE A C 1
ATOM 2282 O O . ILE A 1 277 ? 10.548 -8.746 -15.671 1.00 86.19 277 ILE A O 1
ATOM 2286 N N . SER A 1 278 ? 11.926 -10.414 -16.305 1.00 89.38 278 SER A N 1
ATOM 2287 C CA . SER A 1 278 ? 12.425 -9.763 -17.514 1.00 89.38 278 SER A CA 1
ATOM 2288 C C . SER A 1 278 ? 11.686 -10.308 -18.728 1.00 89.38 278 SER A C 1
ATOM 2290 O O . SER A 1 278 ? 11.479 -11.517 -18.850 1.00 89.38 278 SER A O 1
ATOM 2292 N N . VAL A 1 279 ? 11.262 -9.408 -19.609 1.00 93.50 279 VAL A N 1
ATOM 2293 C CA . VAL A 1 279 ? 10.673 -9.747 -20.905 1.00 93.50 279 VAL A CA 1
ATOM 2294 C C . VAL A 1 279 ? 11.291 -8.877 -21.982 1.00 93.50 279 VAL A C 1
ATOM 2296 O O . VAL A 1 279 ? 11.570 -7.697 -21.763 1.00 93.50 279 VAL A O 1
ATOM 2299 N N . GLY A 1 280 ? 11.489 -9.440 -23.164 1.00 93.19 280 GLY A N 1
ATOM 2300 C CA . GLY A 1 280 ? 12.037 -8.698 -24.285 1.00 93.19 280 GLY A CA 1
ATOM 2301 C C . GLY A 1 280 ? 11.754 -9.355 -25.619 1.00 93.19 280 GLY A C 1
ATOM 2302 O O . GLY A 1 280 ? 11.340 -10.511 -25.704 1.00 93.19 280 GLY A O 1
ATOM 2303 N N . VAL A 1 281 ? 11.994 -8.592 -26.674 1.00 95.31 281 VAL A N 1
ATOM 2304 C CA . VAL A 1 281 ? 12.045 -9.104 -28.036 1.00 95.31 281 VAL A CA 1
ATOM 2305 C C . VAL A 1 281 ? 13.156 -8.383 -28.779 1.00 95.31 281 VAL A C 1
ATOM 2307 O O . VAL A 1 281 ? 13.294 -7.163 -28.668 1.00 95.31 281 VAL A O 1
ATOM 2310 N N . SER A 1 282 ? 13.957 -9.131 -29.527 1.00 94.69 282 SER A N 1
ATOM 2311 C CA . SER A 1 282 ? 14.905 -8.564 -30.480 1.00 94.69 282 SER A CA 1
ATOM 2312 C C . SER A 1 282 ? 14.741 -9.173 -31.859 1.00 94.69 282 SER A C 1
ATOM 2314 O O . SER A 1 282 ? 14.100 -10.205 -32.042 1.00 94.69 282 SER A O 1
ATOM 2316 N N . SER A 1 283 ? 15.293 -8.493 -32.848 1.00 94.94 283 SER A N 1
ATOM 2317 C CA . SER A 1 283 ? 15.405 -8.987 -34.210 1.00 94.94 283 SER A CA 1
ATOM 2318 C C . SER A 1 283 ? 16.732 -8.540 -34.787 1.00 94.94 283 SER A C 1
ATOM 2320 O O . SER A 1 283 ? 17.294 -7.531 -34.355 1.00 94.94 283 SER A O 1
ATOM 2322 N N . GLY A 1 284 ? 17.245 -9.288 -35.747 1.00 93.31 284 GLY A N 1
ATOM 2323 C CA . GLY A 1 284 ? 18.559 -9.002 -36.282 1.00 93.31 284 GLY A CA 1
ATOM 2324 C C . GLY A 1 284 ? 18.930 -9.886 -37.448 1.00 93.31 284 GLY A C 1
ATOM 2325 O O . GLY A 1 284 ? 18.099 -10.615 -37.990 1.00 93.31 284 GLY A O 1
ATOM 2326 N N . ALA A 1 285 ? 20.199 -9.804 -37.817 1.00 91.31 285 ALA A N 1
ATOM 2327 C CA . ALA A 1 285 ? 20.788 -10.591 -38.880 1.00 91.31 285 ALA A CA 1
ATOM 2328 C C . ALA A 1 285 ? 22.164 -11.110 -38.464 1.00 91.31 285 ALA A C 1
ATOM 2330 O O . ALA A 1 285 ? 22.905 -10.429 -37.757 1.00 91.31 285 ALA A O 1
ATOM 2331 N N . TRP A 1 286 ? 22.487 -12.305 -38.938 1.00 87.88 286 TRP A N 1
ATOM 2332 C CA . TRP A 1 286 ? 23.787 -12.949 -38.898 1.00 87.88 286 TRP A CA 1
ATOM 2333 C C . TRP A 1 286 ? 24.346 -13.026 -40.312 1.00 87.88 286 TRP A C 1
ATOM 2335 O O . TRP A 1 286 ? 23.644 -13.413 -41.248 1.00 87.88 286 TRP A O 1
ATOM 2345 N N . PHE A 1 287 ? 25.626 -12.713 -40.435 1.00 86.62 287 PHE A N 1
ATOM 2346 C CA . PHE A 1 287 ? 26.390 -12.700 -41.668 1.00 86.62 287 PHE A CA 1
ATOM 2347 C C . PHE A 1 287 ? 27.601 -13.615 -41.495 1.00 86.62 287 PHE A C 1
ATOM 2349 O O . PHE A 1 287 ? 28.367 -13.484 -40.536 1.00 86.62 287 PHE A O 1
ATOM 2356 N N . ASN A 1 288 ? 27.784 -14.544 -42.427 1.00 81.25 288 ASN A N 1
ATOM 2357 C CA . ASN A 1 288 ? 29.029 -15.289 -42.584 1.00 81.25 288 ASN A CA 1
ATOM 2358 C C . ASN A 1 288 ? 29.466 -15.257 -44.055 1.00 81.25 288 ASN A C 1
ATOM 2360 O O . ASN A 1 288 ? 28.768 -14.699 -44.900 1.00 81.25 288 ASN A O 1
ATOM 2364 N N . HIS A 1 289 ? 30.614 -15.856 -44.373 1.00 74.62 289 HIS A N 1
ATOM 2365 C CA . HIS A 1 289 ? 31.180 -15.836 -45.729 1.00 74.62 289 HIS A CA 1
ATOM 2366 C C . HIS A 1 289 ? 30.266 -16.411 -46.827 1.00 74.62 289 HIS A C 1
ATOM 2368 O O . HIS A 1 289 ? 30.549 -16.202 -48.003 1.00 74.62 289 HIS A O 1
ATOM 2374 N N . GLN A 1 290 ? 29.204 -17.142 -46.473 1.00 73.12 290 GLN A N 1
ATOM 2375 C CA . GLN A 1 290 ? 28.370 -17.877 -47.427 1.00 73.12 290 GLN A CA 1
ATOM 2376 C C . GLN A 1 290 ? 26.881 -17.513 -47.366 1.00 73.12 290 GLN A C 1
ATOM 2378 O O . GLN A 1 290 ? 26.180 -17.720 -48.347 1.00 73.12 290 GLN A O 1
ATOM 2383 N N . ASN A 1 291 ? 26.377 -16.999 -46.241 1.00 78.19 291 ASN A N 1
ATOM 2384 C CA . ASN A 1 291 ? 24.947 -16.891 -45.962 1.00 78.19 291 ASN A CA 1
ATOM 2385 C C . ASN A 1 291 ? 24.607 -15.655 -45.117 1.00 78.19 291 ASN A C 1
ATOM 2387 O O . ASN A 1 291 ? 25.388 -15.198 -44.278 1.00 78.19 291 ASN A O 1
ATOM 2391 N N . THR A 1 292 ? 23.375 -15.173 -45.296 1.00 83.25 292 THR A N 1
ATOM 2392 C CA . THR A 1 292 ? 22.726 -14.190 -44.418 1.00 83.25 292 THR A CA 1
ATOM 2393 C C . THR A 1 292 ? 21.473 -14.807 -43.807 1.00 83.25 292 THR A C 1
ATOM 2395 O O . THR A 1 292 ? 20.614 -15.313 -44.531 1.00 83.25 292 THR A O 1
ATOM 2398 N N . ASN A 1 293 ? 21.364 -14.744 -42.480 1.00 85.00 293 ASN A N 1
ATOM 2399 C CA . ASN A 1 293 ? 20.234 -15.273 -41.720 1.00 85.00 293 ASN A CA 1
ATOM 2400 C C . ASN A 1 293 ? 19.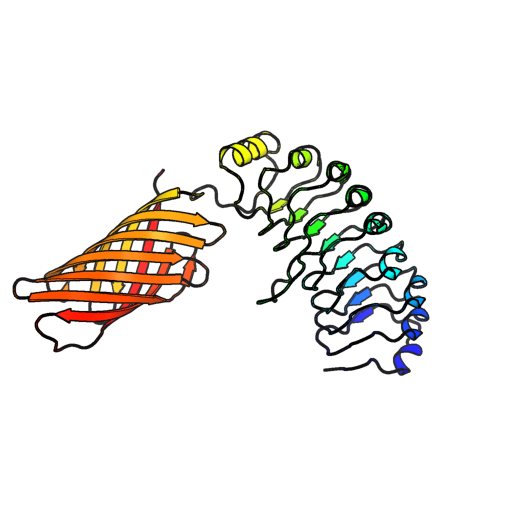640 -14.194 -40.823 1.00 85.00 293 ASN A C 1
ATOM 2402 O O . ASN A 1 293 ? 20.344 -13.593 -40.025 1.00 85.00 293 ASN A O 1
ATOM 2406 N N . PHE A 1 294 ? 18.339 -13.980 -40.911 1.00 89.25 294 PHE A N 1
ATOM 2407 C CA . PHE A 1 294 ? 17.580 -13.072 -40.063 1.00 89.25 294 PHE A CA 1
ATOM 2408 C C . PHE A 1 294 ? 16.977 -13.820 -38.881 1.00 89.25 294 PHE A C 1
ATOM 2410 O O . PHE A 1 294 ? 16.752 -15.028 -38.956 1.00 89.25 294 PHE A O 1
ATOM 2417 N N . PHE A 1 295 ? 16.674 -13.112 -37.796 1.00 89.25 295 PHE A N 1
ATOM 2418 C CA . PHE A 1 295 ? 15.978 -13.711 -36.666 1.00 89.25 295 PHE A CA 1
ATOM 2419 C C . PHE A 1 295 ? 14.984 -12.782 -35.982 1.00 89.25 295 PHE A C 1
ATOM 2421 O O . PHE A 1 295 ? 15.126 -11.559 -36.009 1.00 89.25 295 PHE A O 1
ATOM 2428 N N . ILE A 1 296 ? 14.015 -13.398 -35.306 1.00 92.31 296 ILE A N 1
ATOM 2429 C CA . ILE A 1 296 ? 13.193 -12.787 -34.259 1.00 92.31 296 ILE A CA 1
ATOM 2430 C C . ILE A 1 296 ? 13.412 -13.593 -32.978 1.00 92.31 296 ILE A C 1
ATOM 2432 O O . ILE A 1 296 ? 13.362 -14.818 -33.001 1.00 92.31 296 ILE A O 1
ATOM 2436 N N . ARG A 1 297 ? 13.658 -12.912 -31.863 1.00 92.38 297 ARG A N 1
ATOM 2437 C CA . ARG A 1 297 ? 14.059 -13.503 -30.586 1.00 92.38 297 ARG A CA 1
ATOM 2438 C C . ARG A 1 297 ? 13.182 -12.979 -29.450 1.00 92.38 297 ARG A C 1
ATOM 2440 O O . ARG A 1 297 ? 13.510 -11.942 -28.871 1.00 92.38 297 ARG A O 1
ATOM 2447 N N . PRO A 1 298 ? 12.077 -13.655 -29.100 1.00 93.50 298 PRO A N 1
ATOM 2448 C CA . PRO A 1 298 ? 11.459 -13.496 -27.788 1.00 93.50 298 PRO A CA 1
ATOM 2449 C C . PRO A 1 298 ? 12.432 -13.867 -26.656 1.00 93.50 298 PRO A C 1
ATOM 2451 O O . PRO A 1 298 ? 13.224 -14.806 -26.775 1.00 93.50 298 PRO A O 1
ATOM 2454 N N . GLN A 1 299 ? 12.350 -13.126 -25.551 1.00 92.69 299 GLN A N 1
ATOM 2455 C CA . GLN A 1 299 ? 13.197 -13.259 -24.366 1.00 92.69 299 GLN A CA 1
ATOM 2456 C C . GLN A 1 299 ? 12.317 -13.237 -23.113 1.00 92.69 299 GLN A C 1
ATOM 2458 O O . GLN A 1 299 ? 11.449 -12.370 -22.975 1.00 92.69 299 GLN A O 1
ATOM 2463 N N . VAL A 1 300 ? 12.544 -14.172 -22.194 1.00 93.38 300 VAL A N 1
ATOM 2464 C CA . VAL A 1 300 ? 11.882 -14.197 -20.884 1.00 93.38 300 VAL A CA 1
ATOM 2465 C C . VAL A 1 300 ? 12.850 -14.673 -19.814 1.00 93.38 300 VAL A C 1
ATOM 2467 O O . VAL A 1 300 ? 13.616 -15.610 -20.027 1.00 93.38 300 VAL A O 1
ATOM 2470 N N . GLY A 1 301 ? 12.816 -14.060 -18.640 1.00 91.12 301 GLY A N 1
ATOM 2471 C CA . GLY A 1 301 ? 13.644 -14.496 -17.529 1.00 91.12 301 GLY A CA 1
ATOM 2472 C C . GLY A 1 301 ? 13.506 -13.607 -16.311 1.00 91.12 301 GLY A C 1
ATOM 2473 O O . GLY A 1 301 ? 12.406 -13.175 -15.968 1.00 91.12 301 GLY A O 1
ATOM 2474 N N . PHE A 1 302 ? 14.627 -13.337 -15.653 1.00 87.81 302 PHE A N 1
ATOM 2475 C CA . PHE A 1 302 ? 14.676 -12.589 -14.403 1.00 87.81 302 PHE A CA 1
ATOM 2476 C C . PHE A 1 302 ? 15.591 -11.379 -14.541 1.00 87.81 302 PHE A C 1
ATOM 2478 O O . PHE A 1 302 ? 16.657 -11.456 -15.151 1.00 87.81 302 PHE A O 1
ATOM 2485 N N . GLY A 1 303 ? 15.179 -10.256 -13.961 1.00 80.38 303 GLY A N 1
ATOM 2486 C CA . GLY A 1 303 ? 15.938 -9.014 -13.985 1.00 80.38 303 GLY A CA 1
ATOM 2487 C C . GLY A 1 303 ? 16.080 -8.387 -12.603 1.00 80.38 303 GLY A C 1
ATOM 2488 O O . GLY A 1 303 ? 15.295 -8.617 -11.681 1.00 80.38 303 GLY A O 1
ATOM 2489 N N . LYS A 1 304 ? 17.108 -7.554 -12.454 1.00 76.69 304 LYS A N 1
ATOM 2490 C CA . LYS A 1 304 ? 17.256 -6.657 -11.309 1.00 76.69 304 LYS A CA 1
ATOM 2491 C C . LYS A 1 304 ? 17.994 -5.399 -11.744 1.00 76.69 304 LYS A C 1
ATOM 2493 O O . LYS A 1 304 ? 19.207 -5.408 -11.949 1.00 76.69 304 LYS A O 1
ATOM 2498 N N . GLY A 1 305 ? 17.245 -4.303 -11.866 1.00 74.69 305 GLY A N 1
ATOM 2499 C CA . GLY A 1 305 ? 17.773 -3.035 -12.360 1.00 74.69 305 GLY A CA 1
ATOM 2500 C C . GLY A 1 305 ? 18.337 -3.192 -13.771 1.00 74.69 305 GLY A C 1
ATOM 2501 O O . GLY A 1 305 ? 17.611 -3.530 -14.702 1.00 74.69 305 GLY A O 1
ATOM 2502 N N . ILE A 1 306 ? 19.640 -2.970 -13.904 1.00 80.31 306 ILE A N 1
ATOM 2503 C CA . ILE A 1 306 ? 20.372 -3.030 -15.173 1.00 80.31 306 ILE A CA 1
ATOM 2504 C C . ILE A 1 306 ? 20.840 -4.437 -15.577 1.00 80.31 306 ILE A C 1
ATOM 2506 O O . ILE A 1 306 ? 21.405 -4.600 -16.655 1.00 80.31 306 ILE A O 1
ATOM 2510 N N . TRP A 1 307 ? 20.614 -5.446 -14.736 1.00 84.25 307 TRP A N 1
ATOM 2511 C CA . TRP A 1 307 ? 21.002 -6.830 -15.003 1.00 84.25 307 TRP A CA 1
ATOM 2512 C C . TRP A 1 307 ? 19.797 -7.668 -15.400 1.00 84.25 307 TRP A C 1
ATOM 2514 O O . TRP A 1 307 ? 18.713 -7.508 -14.828 1.00 84.25 307 TRP A O 1
ATOM 2524 N N . SER A 1 308 ? 19.992 -8.609 -16.322 1.00 87.00 308 SER A N 1
ATOM 2525 C CA . SER A 1 308 ? 19.004 -9.655 -16.574 1.00 87.00 308 SER A CA 1
ATOM 2526 C C . SER A 1 308 ? 19.619 -10.955 -17.077 1.00 87.00 308 SER A C 1
ATOM 2528 O O . SER A 1 308 ? 20.633 -10.954 -17.776 1.00 87.00 308 SER A O 1
ATOM 2530 N N . VAL A 1 309 ? 18.968 -12.062 -16.728 1.00 90.31 309 VAL A N 1
ATOM 2531 C CA . VAL A 1 309 ? 19.238 -13.403 -17.245 1.00 90.31 309 VAL A CA 1
ATOM 2532 C C . VAL A 1 309 ? 17.982 -13.865 -17.961 1.00 90.31 309 VAL A C 1
ATOM 2534 O O . VAL A 1 309 ? 16.924 -13.966 -17.341 1.00 90.31 309 VAL A O 1
ATOM 2537 N N . ASN A 1 310 ? 18.091 -14.125 -19.259 1.00 90.62 310 ASN A N 1
ATOM 2538 C CA . ASN A 1 310 ? 16.958 -14.445 -20.115 1.00 90.62 310 ASN A CA 1
ATOM 2539 C C . ASN A 1 310 ? 17.163 -15.774 -20.812 1.00 90.62 310 ASN A C 1
ATOM 2541 O O . ASN A 1 310 ? 18.235 -16.058 -21.338 1.00 90.62 310 ASN A O 1
ATOM 2545 N N . TYR A 1 311 ? 16.097 -16.551 -20.866 1.00 91.19 311 TYR A N 1
ATOM 2546 C CA . TYR A 1 311 ? 15.941 -17.592 -21.852 1.00 91.19 311 TYR A CA 1
ATOM 2547 C C . TYR A 1 311 ? 15.456 -16.972 -23.161 1.00 91.19 311 TYR A C 1
ATOM 2549 O O . TYR A 1 311 ? 14.499 -16.193 -23.170 1.00 91.19 311 TYR A O 1
ATOM 2557 N N . ASN A 1 312 ? 16.101 -17.336 -24.263 1.00 89.69 312 ASN A N 1
ATOM 2558 C CA . ASN A 1 312 ? 15.760 -16.855 -25.591 1.00 89.69 312 ASN A CA 1
ATOM 2559 C C . ASN A 1 312 ? 15.429 -18.013 -26.519 1.00 89.69 312 ASN A C 1
ATOM 2561 O O . ASN A 1 312 ? 16.008 -19.100 -26.417 1.00 89.69 312 ASN A O 1
ATOM 2565 N N . TYR A 1 313 ? 14.557 -17.719 -27.475 1.00 87.88 313 TYR A N 1
ATOM 2566 C CA . TYR A 1 313 ? 14.247 -18.611 -28.577 1.00 87.88 313 TYR A CA 1
ATOM 2567 C C . TYR A 1 313 ? 14.363 -17.857 -29.896 1.00 87.88 313 TYR A C 1
ATOM 2569 O O . TYR A 1 313 ? 13.595 -16.931 -30.130 1.00 87.88 313 TYR A O 1
ATOM 2577 N N . ASP A 1 314 ? 15.317 -18.229 -30.744 1.00 86.50 314 ASP A N 1
ATOM 2578 C CA . ASP A 1 314 ? 15.541 -17.549 -32.020 1.00 86.50 314 ASP A CA 1
ATOM 2579 C C . ASP A 1 314 ? 14.715 -18.224 -33.107 1.00 86.50 314 ASP A C 1
ATOM 2581 O O . ASP A 1 314 ? 14.978 -19.373 -33.458 1.00 86.50 314 ASP A O 1
ATOM 2585 N N . TRP A 1 315 ? 13.761 -17.502 -33.683 1.00 86.75 315 TRP A N 1
ATOM 2586 C CA . TRP A 1 315 ? 13.129 -17.858 -34.948 1.00 86.75 315 TRP A CA 1
ATOM 2587 C C . TRP A 1 315 ? 14.011 -17.384 -36.090 1.00 86.75 315 TRP A C 1
ATOM 2589 O O . TRP A 1 315 ? 14.120 -16.180 -36.302 1.00 86.75 315 TRP A O 1
ATOM 2599 N N . LEU A 1 316 ? 14.655 -18.317 -36.791 1.00 84.12 316 LEU A N 1
ATOM 2600 C CA . LEU A 1 316 ? 15.602 -18.027 -37.869 1.00 84.12 316 LEU A CA 1
ATOM 2601 C C . LEU A 1 316 ? 14.918 -18.062 -39.244 1.00 84.12 316 LEU A C 1
ATOM 2603 O O . LEU A 1 316 ? 14.125 -18.956 -39.539 1.00 84.12 316 LEU A O 1
ATOM 2607 N N . PHE A 1 317 ? 15.273 -17.113 -40.108 1.00 82.25 317 PHE A N 1
ATOM 2608 C CA . PHE A 1 317 ? 14.783 -16.975 -41.481 1.00 82.25 317 PHE A CA 1
ATOM 2609 C C . PHE A 1 317 ? 15.974 -16.730 -42.419 1.00 82.25 317 PHE A C 1
ATOM 2611 O O . PHE A 1 317 ? 16.789 -15.862 -42.132 1.00 82.25 317 PHE A O 1
ATOM 2618 N N . GLY A 1 318 ? 16.101 -17.434 -43.548 1.00 75.00 318 GLY A N 1
ATOM 2619 C CA . GLY A 1 318 ? 17.226 -17.206 -44.471 1.00 75.00 318 GLY A CA 1
ATOM 2620 C C . GLY A 1 318 ? 17.653 -18.427 -45.282 1.00 75.00 318 GLY A C 1
ATOM 2621 O O . GLY A 1 318 ? 16.885 -19.383 -45.434 1.00 75.00 318 GLY A O 1
ATOM 2622 N N . GLN A 1 319 ? 18.870 -18.361 -45.831 1.00 64.19 319 GLN A N 1
ATOM 2623 C CA . GLN A 1 319 ? 19.481 -19.414 -46.648 1.00 64.19 319 GLN A CA 1
ATOM 2624 C C . GLN A 1 319 ? 20.174 -20.458 -45.746 1.00 64.19 319 GLN A C 1
ATOM 2626 O O . GLN A 1 319 ? 20.920 -20.101 -44.840 1.00 64.19 319 GLN A O 1
ATOM 2631 N N . ASN A 1 320 ? 19.902 -21.747 -46.001 1.00 56.72 320 ASN A N 1
ATOM 2632 C CA . ASN A 1 320 ? 20.163 -22.920 -45.143 1.00 56.72 320 ASN A CA 1
ATOM 2633 C C . ASN A 1 320 ? 19.318 -23.001 -43.856 1.00 56.72 320 ASN A C 1
ATOM 2635 O O . ASN A 1 320 ? 19.756 -22.687 -42.754 1.00 56.72 320 ASN A O 1
ATOM 2639 N N . LYS A 1 321 ? 18.100 -23.543 -44.014 1.00 55.66 321 LYS A N 1
ATOM 2640 C CA . LYS A 1 321 ? 17.130 -23.870 -42.947 1.00 55.66 321 LYS A CA 1
ATOM 2641 C C . LYS A 1 321 ? 17.511 -25.081 -42.084 1.00 55.66 321 LYS A C 1
ATOM 2643 O O . LYS A 1 321 ? 16.753 -25.455 -41.189 1.00 55.66 321 LYS A O 1
ATOM 2648 N N . GLU A 1 322 ? 18.651 -25.715 -42.331 1.00 53.00 322 GLU A N 1
ATOM 2649 C CA . GLU A 1 322 ? 19.051 -26.948 -41.649 1.00 53.00 322 GLU A CA 1
ATOM 2650 C C . GLU A 1 322 ? 19.730 -26.669 -40.303 1.00 53.00 322 GLU A C 1
ATOM 2652 O O . GLU A 1 322 ? 20.877 -27.033 -40.062 1.00 53.00 322 GLU A O 1
ATOM 2657 N N . LYS A 1 323 ? 19.005 -25.973 -39.423 1.00 52.69 323 LYS A N 1
ATOM 2658 C CA . LYS A 1 323 ? 19.008 -26.137 -37.964 1.00 52.69 323 LYS A CA 1
ATOM 2659 C C . LYS A 1 323 ? 17.941 -25.209 -37.388 1.00 52.69 323 LYS A C 1
ATOM 2661 O O . LYS A 1 323 ? 17.972 -23.996 -37.565 1.00 52.69 323 LYS A O 1
ATOM 2666 N N . LEU A 1 324 ? 16.975 -25.862 -36.750 1.00 57.91 324 LEU A N 1
ATOM 2667 C CA . LEU A 1 324 ? 15.786 -25.331 -36.096 1.00 57.91 324 LEU A CA 1
ATOM 2668 C C . LEU A 1 324 ? 16.072 -24.143 -35.181 1.00 57.91 324 LEU A C 1
ATOM 2670 O O . LEU A 1 324 ? 17.192 -23.951 -34.705 1.00 57.91 324 LEU A O 1
ATOM 2674 N N . ASN A 1 325 ? 14.991 -23.419 -34.893 1.00 66.00 325 ASN A N 1
ATOM 2675 C CA . ASN A 1 325 ? 14.909 -22.412 -33.851 1.00 66.00 325 ASN A CA 1
ATOM 2676 C C . ASN A 1 325 ? 15.807 -22.744 -32.654 1.00 66.00 325 ASN A C 1
ATOM 2678 O O . ASN A 1 325 ? 15.757 -23.852 -32.111 1.00 66.00 325 ASN A O 1
ATOM 2682 N N . THR A 1 326 ? 16.641 -21.792 -32.254 1.00 75.25 326 THR A N 1
ATOM 2683 C CA . THR A 1 326 ? 17.703 -22.067 -31.285 1.00 75.25 326 THR A CA 1
ATOM 2684 C C . THR A 1 326 ? 17.309 -21.583 -29.907 1.00 75.25 326 THR A C 1
ATOM 2686 O O . THR A 1 326 ? 16.738 -20.507 -29.749 1.00 75.25 326 THR A O 1
ATOM 2689 N N . HIS A 1 327 ? 17.627 -22.388 -28.902 1.00 82.81 327 HIS A N 1
ATOM 2690 C CA . HIS A 1 327 ? 17.453 -22.019 -27.509 1.00 82.81 327 HIS A CA 1
ATOM 2691 C C . HIS A 1 327 ? 18.782 -21.540 -26.944 1.00 82.81 327 HIS A C 1
ATOM 2693 O O . HIS A 1 327 ? 19.840 -22.105 -27.236 1.00 82.81 327 HIS A O 1
ATOM 2699 N N . SER A 1 328 ? 18.730 -20.490 -26.136 1.00 83.88 328 SER A N 1
ATOM 2700 C CA . SER A 1 328 ? 19.916 -19.965 -25.468 1.00 83.88 328 SER A CA 1
ATOM 2701 C C . SER A 1 328 ? 19.566 -19.303 -24.149 1.00 83.88 328 SER A C 1
ATOM 2703 O O . SER A 1 328 ? 18.449 -18.832 -23.950 1.00 83.88 328 SER A O 1
ATOM 2705 N N . ILE A 1 329 ? 20.547 -19.243 -23.261 1.00 86.31 329 ILE A N 1
ATOM 2706 C CA . ILE A 1 329 ? 20.526 -18.406 -22.070 1.00 86.31 329 ILE A CA 1
ATOM 2707 C C . ILE A 1 329 ? 21.414 -17.198 -22.358 1.00 86.31 329 ILE A C 1
ATOM 2709 O O . ILE A 1 329 ? 22.534 -17.345 -22.836 1.00 86.31 329 ILE A O 1
ATOM 2713 N N . ARG A 1 330 ? 20.903 -15.999 -22.089 1.00 87.12 330 ARG A N 1
ATOM 2714 C CA . ARG A 1 330 ? 21.606 -14.725 -22.239 1.00 87.12 330 ARG A CA 1
ATOM 2715 C C . ARG A 1 330 ? 21.716 -14.054 -20.888 1.00 87.12 330 ARG A C 1
ATOM 2717 O O . ARG A 1 330 ? 20.698 -13.742 -20.271 1.00 87.12 330 ARG A O 1
ATOM 2724 N N . VAL A 1 331 ? 22.940 -13.785 -20.466 1.00 86.19 331 VAL A N 1
ATOM 2725 C CA . VAL A 1 331 ? 23.222 -12.905 -19.334 1.00 86.19 331 VAL A CA 1
ATOM 2726 C C . VAL A 1 331 ? 23.559 -11.542 -19.906 1.00 86.19 331 VAL A C 1
ATOM 2728 O O . VAL A 1 331 ? 24.398 -11.436 -20.793 1.00 86.19 331 VAL A O 1
ATOM 2731 N N . SER A 1 332 ? 22.880 -10.503 -19.434 1.00 84.69 332 SER A N 1
ATOM 2732 C CA . SER A 1 332 ? 23.071 -9.144 -19.932 1.00 84.69 332 SER A CA 1
ATOM 2733 C C . SER A 1 332 ? 23.195 -8.132 -18.804 1.00 84.69 332 SER A C 1
ATOM 2735 O O . SER A 1 332 ? 22.541 -8.241 -17.760 1.00 84.69 332 SER A O 1
ATOM 2737 N N . ALA A 1 333 ? 24.035 -7.136 -19.059 1.00 85.31 333 ALA A N 1
ATOM 2738 C CA . ALA A 1 333 ? 24.314 -6.015 -18.186 1.00 85.31 333 ALA A CA 1
ATOM 2739 C C . ALA A 1 333 ? 24.205 -4.713 -18.983 1.00 85.31 333 ALA A C 1
ATOM 2741 O O . ALA A 1 333 ? 24.803 -4.572 -20.051 1.00 85.31 333 ALA A O 1
ATOM 2742 N N . LEU A 1 334 ? 23.461 -3.749 -18.449 1.00 80.56 334 LEU A N 1
ATOM 2743 C CA . LEU A 1 334 ? 23.401 -2.387 -18.968 1.00 80.56 334 LEU A CA 1
ATOM 2744 C C . LEU A 1 334 ? 24.286 -1.492 -18.103 1.00 80.56 334 LEU A C 1
ATOM 2746 O O . LEU A 1 334 ? 23.890 -1.055 -17.027 1.00 80.56 334 LEU A O 1
ATOM 2750 N N . ILE A 1 335 ? 25.491 -1.186 -18.562 1.00 81.06 335 ILE A N 1
ATOM 2751 C CA . ILE A 1 335 ? 26.375 -0.268 -17.846 1.00 81.06 335 ILE A CA 1
ATOM 2752 C C . ILE A 1 335 ? 25.941 1.150 -18.209 1.00 81.06 335 ILE A C 1
ATOM 2754 O O . ILE A 1 335 ? 26.220 1.630 -19.304 1.00 81.06 335 ILE A O 1
ATOM 2758 N N . GLY A 1 336 ? 25.169 1.786 -17.326 1.00 67.38 336 GLY A N 1
ATOM 2759 C CA . GLY A 1 336 ? 24.685 3.150 -17.533 1.00 67.38 336 GLY A CA 1
ATOM 2760 C C . GLY A 1 336 ? 25.795 4.188 -17.376 1.00 67.38 336 GLY A C 1
ATOM 2761 O O . GLY A 1 336 ? 26.598 4.094 -16.447 1.00 67.38 336 GLY A O 1
ATOM 2762 N N . PHE A 1 337 ? 25.790 5.203 -18.237 1.00 73.31 337 PHE A N 1
ATOM 2763 C CA . PHE A 1 337 ? 26.661 6.376 -18.135 1.00 73.31 337 PHE A CA 1
ATOM 2764 C C . PHE A 1 337 ? 25.805 7.648 -18.119 1.00 73.31 337 PHE A C 1
ATOM 2766 O O . PHE A 1 337 ? 24.709 7.668 -18.689 1.00 73.31 337 PHE A O 1
ATOM 2773 N N . LYS A 1 338 ? 26.275 8.669 -17.394 1.00 52.06 338 LYS A N 1
ATOM 2774 C CA . LYS A 1 338 ? 25.592 9.962 -17.251 1.00 52.06 338 LYS A CA 1
ATOM 2775 C C . LYS A 1 338 ? 25.886 10.896 -18.408 1.00 52.06 338 LYS A C 1
ATOM 2777 O O . LYS A 1 338 ? 27.060 10.922 -18.832 1.00 52.06 338 LYS A O 1
#

Radius of gyration: 27.1 Å; chains: 1; bounding box: 56×48×76 Å

Foldseek 3Di:
DDQADDPCCLVVLQDAEAADEQEAHQAYDLSVLNSLNHAYYAHHQYAYQEYDLSVLSNQNHAYDAPHQYAHQAHHPSVLSNQNHQYDHHWNYQYAEHDLSVLSNQNHAEYAQAHDPPDPDGIYQYAAHDLSVLSNCNHQEYHHAHYQHAAHDPSVLSNQNHAYEEHHPYNHQADHPSPLSRPNHQEYEYFANYDPVRVVVCCVSCVNHDYPDDVPAAAWFKFWKWKWKDFPWTKIWTWIWTWTDTGFKIKTWIKTWMATDPQRKIKIKTKIWIAHQKIWMKMKIWIDDPPWIKIWIKTWIFGHGRQWTKTWIWIDIDIPDPPDGTIIIIMTMGTGTDD

Secondary structure (DSSP, 8-state):
--SS--GGGGG-TT--EEE--SS--S---GGGGG-TT--EEE--SS------GGGGG-TT--EEE--SS--SS--GGGGG-TT--EEE-TTS------GGGGG-TT--EEE-S--TT-SS---------GGGGG-TT--EEE-TT-------GGGGG-TT--EEEETT---SS--GGGTT-TT--EEEE-S-S-HHHHHHHHHH-TT-EES--GGG-EEEEEEEEEEEEESSEEEEEEEEEEEEETTEEEEEEEEEEEETTTTEEEEEEEEEEESSEEEEEEEEEEE-SS-EEEEEEEEEEEEETTEEEEEEEEEEEES---S--EEEEEEEEEEEE-

Sequence (338 aa):
DLKELPIEIEKCVNLQKLIVYGNQLKKLPDFLCQLKNLRFIDTYNNQLKDLPVQFSNLEHLLYLDMGNNRLKKIPDVIFGFKNLTHLFLYGNPLKNIDEKIGELKKLEELRVGKGFKILFGGNRIKKLPESIGQLTELKELHAPDTRLRYLPKSFNQLKKLEWLELANVAFTKMPDNLTELPKLRYVSFFDNFNKKEKEKLAIEKPTLKTLYDKNYEGNFWALMLAERQGNFTDVELGFSRCFKKDFITFALYSAAMYQFQNQSIGTQIGIQANSLISVGVSSGAWFNHQNTNFFIRPQVGFGKGIWSVNYNYDWLFGQNKEKLNTHSIRVSALIGFK

pLDDT: mean 87.8, std 11.33, range [48.62, 98.81]